Protein AF-A0A521MDT9-F1 (afdb_monomer_lite)

Radius of gyration: 23.96 Å; chains: 1; bounding box: 72×56×62 Å

Structure (mmCIF, N/CA/C/O backbone):
data_AF-A0A521MDT9-F1
#
_entry.id   AF-A0A521MDT9-F1
#
loop_
_atom_site.group_PDB
_atom_site.id
_atom_site.type_symbol
_atom_site.label_atom_id
_atom_site.label_alt_id
_atom_site.label_comp_id
_atom_site.label_asym_id
_atom_site.label_entity_id
_atom_site.label_seq_id
_atom_site.pdbx_PDB_ins_code
_atom_site.Cartn_x
_atom_site.Cartn_y
_atom_site.Cartn_z
_atom_site.occupancy
_atom_site.B_iso_or_equiv
_atom_site.auth_seq_id
_atom_site.auth_comp_id
_atom_site.auth_asym_id
_atom_site.auth_atom_id
_atom_site.pdbx_PDB_model_num
ATOM 1 N N . MET A 1 1 ? -48.738 -4.798 26.055 1.00 51.56 1 MET A N 1
ATOM 2 C CA . MET A 1 1 ? -47.560 -4.194 26.709 1.00 51.56 1 MET A CA 1
ATOM 3 C C . MET A 1 1 ? -46.530 -4.009 25.614 1.00 51.56 1 MET A C 1
ATOM 5 O O . MET A 1 1 ? -46.317 -4.965 24.882 1.00 51.56 1 MET A O 1
ATOM 9 N N . SER A 1 2 ? -46.031 -2.788 25.418 1.00 55.31 2 SER A N 1
ATOM 10 C CA . SER A 1 2 ? -44.928 -2.515 24.487 1.00 55.31 2 SER A CA 1
ATOM 11 C C . SER A 1 2 ? -43.725 -3.346 24.930 1.00 55.31 2 SER A C 1
ATOM 13 O O . SER A 1 2 ? -43.405 -3.355 26.120 1.00 55.31 2 SER A O 1
ATOM 15 N N . ASP A 1 3 ? -43.140 -4.124 24.022 1.00 79.50 3 ASP A N 1
ATOM 16 C CA . ASP A 1 3 ? -41.913 -4.858 24.316 1.00 79.50 3 ASP A CA 1
ATOM 17 C C . ASP A 1 3 ? -40.745 -3.878 24.217 1.00 79.50 3 ASP A C 1
ATOM 19 O O . ASP A 1 3 ? -40.114 -3.729 23.174 1.00 79.50 3 ASP A O 1
ATOM 23 N N . ASP A 1 4 ? -40.499 -3.151 25.306 1.00 81.69 4 ASP A N 1
ATOM 24 C CA . ASP A 1 4 ? -39.478 -2.100 25.367 1.00 81.69 4 ASP A CA 1
ATOM 25 C C . ASP A 1 4 ? -38.042 -2.643 25.178 1.00 81.69 4 ASP A C 1
ATOM 27 O O . ASP A 1 4 ? -37.087 -1.872 25.155 1.00 81.69 4 ASP A O 1
ATOM 31 N N . LEU A 1 5 ? -37.866 -3.968 25.049 1.00 85.50 5 LEU A N 1
ATOM 32 C CA . LEU A 1 5 ? -36.593 -4.616 24.7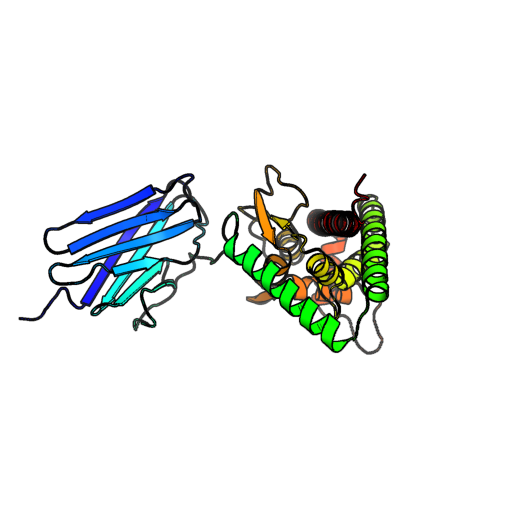19 1.00 85.50 5 LEU A CA 1
ATOM 33 C C . LEU A 1 5 ? -36.455 -4.930 23.218 1.00 85.50 5 LEU A C 1
ATOM 35 O O . LEU A 1 5 ? -35.343 -5.213 22.750 1.00 85.50 5 LEU A O 1
ATOM 39 N N . ALA A 1 6 ? -37.546 -4.851 22.449 1.00 85.81 6 ALA A N 1
ATOM 40 C CA . ALA A 1 6 ? -37.544 -5.090 21.010 1.00 85.81 6 ALA A CA 1
ATOM 41 C C . ALA A 1 6 ? -36.689 -4.063 20.261 1.00 85.81 6 ALA A C 1
ATOM 43 O O . ALA A 1 6 ? -36.010 -4.426 19.305 1.00 85.81 6 ALA A O 1
ATOM 44 N N . GLU A 1 7 ? -36.674 -2.808 20.706 1.00 90.38 7 GLU A N 1
ATOM 45 C CA . GLU A 1 7 ? -35.905 -1.719 20.106 1.00 90.38 7 GLU A CA 1
ATOM 46 C C . GLU A 1 7 ? -35.223 -0.886 21.188 1.00 90.38 7 GLU A C 1
ATOM 48 O O . GLU A 1 7 ? -35.773 -0.672 22.265 1.00 90.38 7 GLU A O 1
ATOM 53 N N . GLY A 1 8 ? -34.013 -0.411 20.906 1.00 89.19 8 GLY A N 1
ATOM 54 C CA . GLY A 1 8 ? -33.311 0.467 21.826 1.00 89.19 8 GLY A CA 1
ATOM 55 C C . GLY A 1 8 ? -31.978 0.967 21.296 1.00 89.19 8 GLY A C 1
ATOM 56 O O . GLY A 1 8 ? -31.499 0.573 20.231 1.00 89.19 8 GLY A O 1
ATOM 57 N N . ASN A 1 9 ? -31.384 1.878 22.059 1.00 91.56 9 ASN A N 1
ATOM 58 C CA . ASN A 1 9 ? -30.079 2.450 21.775 1.00 91.56 9 ASN A CA 1
ATOM 59 C C . ASN A 1 9 ? -29.312 2.666 23.083 1.00 91.56 9 ASN A C 1
ATOM 61 O O . ASN A 1 9 ? -29.870 3.144 24.073 1.00 91.56 9 ASN A O 1
ATOM 65 N N . LEU A 1 10 ? -28.028 2.319 23.088 1.00 90.69 10 LEU A N 1
ATOM 66 C CA . LEU A 1 10 ? -27.142 2.461 24.227 1.00 90.69 10 LEU A CA 1
ATOM 67 C C . LEU A 1 10 ? -25.850 3.173 23.816 1.00 90.69 10 LEU A C 1
ATOM 69 O O . LEU A 1 10 ? -25.091 2.697 22.971 1.00 90.69 10 LEU A O 1
ATOM 73 N N . PHE A 1 11 ? -25.587 4.303 24.469 1.00 88.44 11 PHE A N 1
ATOM 74 C CA . PHE A 1 11 ? -24.342 5.052 24.338 1.00 88.44 11 PHE A CA 1
ATOM 75 C C . PHE A 1 11 ? -23.327 4.605 25.395 1.00 88.44 11 PHE A C 1
ATOM 77 O O . PHE A 1 11 ? -23.645 4.507 26.583 1.00 88.44 11 PHE A O 1
ATOM 84 N N . VAL A 1 12 ? -22.101 4.328 24.959 1.00 90.00 12 VAL A N 1
ATOM 85 C CA . VAL A 1 12 ? -21.002 3.861 25.804 1.00 90.00 12 VAL A CA 1
ATOM 86 C C . VAL A 1 12 ? -19.771 4.716 25.568 1.00 90.00 12 VAL A C 1
ATOM 88 O O . VAL A 1 12 ? -19.334 4.883 24.433 1.00 90.00 12 VAL A O 1
ATOM 91 N N . GLU A 1 13 ? -19.145 5.159 26.650 1.00 87.69 13 GLU A N 1
ATOM 92 C CA . GLU A 1 13 ? -17.799 5.719 26.616 1.00 87.69 13 GLU A CA 1
ATOM 93 C C . GLU A 1 13 ? -16.826 4.729 27.259 1.00 87.69 13 GLU A C 1
ATOM 95 O O . GLU A 1 13 ? -17.009 4.304 28.400 1.00 87.69 13 GLU A O 1
ATOM 100 N N . LEU A 1 14 ? -15.808 4.318 26.505 1.00 88.12 14 LEU A N 1
ATOM 101 C CA . LEU A 1 14 ? -14.787 3.374 26.946 1.00 88.12 14 LEU A CA 1
ATOM 102 C C . LEU A 1 14 ? -13.451 4.098 27.037 1.00 88.12 14 LEU A C 1
ATOM 104 O O . LEU A 1 14 ? -12.943 4.578 26.028 1.00 88.12 14 LEU A O 1
ATOM 108 N N . GLN A 1 15 ? -12.850 4.139 28.222 1.00 85.38 15 GLN A N 1
ATOM 109 C CA . GLN A 1 15 ? -11.471 4.596 28.354 1.00 85.38 15 GLN A CA 1
ATOM 110 C C . GLN A 1 15 ? -10.530 3.478 27.894 1.00 85.38 15 GLN A C 1
ATOM 112 O O . GLN A 1 15 ? -10.481 2.404 28.496 1.00 85.38 15 GLN A O 1
ATOM 117 N N . VAL A 1 16 ? -9.780 3.727 26.826 1.00 80.88 16 VAL A N 1
ATOM 118 C CA . VAL A 1 16 ? -8.880 2.755 26.209 1.00 80.88 16 VAL A CA 1
ATOM 119 C C . VAL A 1 16 ? -7.443 3.247 26.352 1.00 80.88 16 VAL A C 1
ATOM 121 O O . VAL A 1 16 ? -7.047 4.237 25.742 1.00 80.88 16 VAL A O 1
ATOM 124 N N . ALA A 1 17 ? -6.653 2.549 27.171 1.00 72.94 17 ALA A N 1
ATOM 125 C CA . ALA A 1 17 ? -5.256 2.908 27.432 1.00 72.94 17 ALA A CA 1
ATOM 126 C C . ALA A 1 17 ? -4.326 2.629 26.238 1.00 72.94 17 ALA A C 1
ATOM 128 O O . ALA A 1 17 ? -3.318 3.305 26.068 1.00 72.94 17 ALA A O 1
ATOM 129 N N . SER A 1 18 ? -4.654 1.638 25.409 1.00 71.25 18 SER A N 1
ATOM 130 C CA . SER A 1 18 ? -3.918 1.315 24.188 1.00 71.25 18 SER A CA 1
ATOM 131 C C . SER A 1 18 ? -4.824 0.599 23.191 1.00 71.25 18 SER A C 1
ATOM 133 O O . SER A 1 18 ? -5.716 -0.165 23.574 1.00 71.25 18 SER A O 1
ATOM 135 N N . TRP A 1 19 ? -4.619 0.867 21.901 1.00 76.25 19 TRP A N 1
ATOM 136 C CA . TRP A 1 19 ? -5.396 0.250 20.835 1.00 76.25 19 TRP A CA 1
ATOM 137 C C . TRP A 1 19 ? -4.526 -0.090 19.619 1.00 76.25 19 TRP A C 1
ATOM 139 O O . TRP A 1 19 ? -3.771 0.775 19.178 1.00 76.25 19 TRP A O 1
ATOM 149 N N . PRO A 1 20 ? -4.671 -1.292 19.035 1.00 76.25 20 PRO A N 1
ATOM 150 C CA . PRO A 1 20 ? -5.426 -2.423 19.576 1.00 76.25 20 PRO A CA 1
ATOM 151 C C . PRO A 1 20 ? -4.801 -2.953 20.878 1.00 76.25 20 PRO A C 1
ATOM 153 O O . PRO A 1 20 ? -3.618 -2.728 21.129 1.00 76.25 20 PRO A O 1
ATOM 156 N N . PRO A 1 21 ? -5.570 -3.635 21.742 1.00 76.94 21 PRO A N 1
ATOM 157 C CA . PRO A 1 21 ? -5.006 -4.209 22.959 1.00 76.94 21 PRO A CA 1
ATOM 158 C C . PRO A 1 21 ? -4.066 -5.376 22.620 1.00 76.94 21 PRO A C 1
ATOM 160 O O . PRO A 1 21 ? -4.330 -6.138 21.695 1.00 76.94 21 PRO A O 1
ATOM 163 N N . ALA A 1 22 ? -3.002 -5.581 23.403 1.00 67.44 22 ALA A N 1
ATOM 164 C CA . ALA A 1 22 ? -2.045 -6.674 23.168 1.00 67.44 22 ALA A CA 1
ATOM 165 C C . ALA A 1 22 ? -2.688 -8.076 23.245 1.00 67.44 22 ALA A C 1
ATOM 167 O O . ALA A 1 22 ? -2.260 -9.016 22.579 1.00 67.44 22 ALA A O 1
ATOM 168 N N . VAL A 1 23 ? -3.745 -8.216 24.047 1.00 77.75 23 VAL A N 1
ATOM 169 C CA . VAL A 1 23 ? -4.548 -9.434 24.184 1.00 77.75 23 VAL A CA 1
ATOM 170 C C . VAL A 1 23 ? -6.029 -9.084 24.130 1.00 77.75 23 VAL A C 1
ATOM 172 O O . VAL A 1 23 ? -6.422 -7.938 24.334 1.00 77.75 23 VAL A O 1
ATOM 175 N N . SER A 1 24 ? -6.883 -10.074 23.859 1.00 87.38 24 SER A N 1
ATOM 176 C CA . SER A 1 24 ? -8.329 -9.836 23.897 1.00 87.38 24 SER A CA 1
ATOM 177 C C . SER A 1 24 ? -8.757 -9.382 25.296 1.00 87.38 24 SER A C 1
ATOM 179 O O . SER A 1 24 ? -8.576 -10.122 26.260 1.00 87.38 24 SER A O 1
ATOM 181 N N . GLN A 1 25 ? -9.371 -8.205 25.398 1.00 92.00 25 GLN A N 1
ATOM 182 C CA . GLN A 1 25 ? -9.779 -7.596 26.661 1.00 92.00 25 GLN A CA 1
ATOM 183 C C . GLN A 1 25 ? -11.285 -7.330 26.665 1.00 92.00 25 GLN A C 1
ATOM 185 O O . GLN A 1 25 ? -11.866 -6.914 25.664 1.00 92.00 25 GLN A O 1
ATOM 190 N N . THR A 1 26 ? -11.940 -7.554 27.805 1.00 95.62 26 THR A N 1
ATOM 191 C CA . THR A 1 26 ? -13.31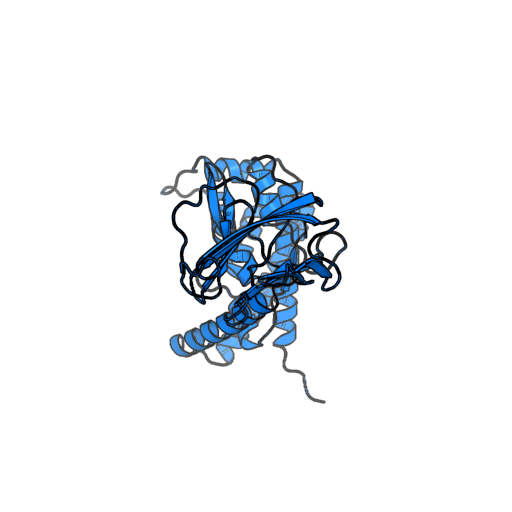6 -7.079 28.008 1.00 95.62 26 THR A CA 1
ATOM 192 C C . THR A 1 26 ? -13.255 -5.618 28.438 1.00 95.62 26 THR A C 1
ATOM 194 O O . THR A 1 26 ? -12.728 -5.330 29.508 1.00 95.62 26 THR A O 1
ATOM 197 N N . LEU A 1 27 ? -13.759 -4.714 27.597 1.00 92.25 27 LEU A N 1
ATOM 198 C CA . LEU A 1 27 ? -13.788 -3.275 27.877 1.00 92.25 27 LEU A CA 1
ATOM 199 C C . LEU A 1 27 ? -15.008 -2.886 28.708 1.00 92.25 27 LEU A C 1
ATOM 201 O O . LEU A 1 27 ? -14.922 -2.034 29.583 1.00 92.25 27 LEU A O 1
ATOM 205 N N . LEU A 1 28 ? -16.143 -3.530 28.438 1.00 95.62 28 LEU A N 1
ATOM 206 C CA . LEU A 1 28 ? -17.378 -3.323 29.179 1.00 95.62 28 LEU A CA 1
ATOM 207 C C . LEU A 1 28 ? -18.091 -4.649 29.382 1.00 95.62 28 LEU A C 1
ATOM 209 O O . LEU A 1 28 ? -18.201 -5.462 28.461 1.00 95.62 28 LEU A O 1
ATOM 213 N N . ARG A 1 29 ? -18.631 -4.827 30.584 1.00 96.00 29 ARG A N 1
ATOM 214 C CA . ARG A 1 29 ? -19.622 -5.852 30.888 1.00 96.00 29 ARG A CA 1
ATOM 215 C C . ARG A 1 29 ? -20.660 -5.256 31.831 1.00 96.00 29 ARG A C 1
ATOM 217 O O . ARG A 1 29 ? -20.385 -5.083 33.012 1.00 96.00 29 ARG A O 1
ATOM 224 N N . LYS A 1 30 ? -21.843 -4.951 31.305 1.00 94.38 30 LYS A N 1
ATOM 225 C CA . LYS A 1 30 ? -22.987 -4.433 32.067 1.00 94.38 30 LYS A CA 1
ATOM 226 C C . LYS A 1 30 ? -24.143 -5.422 31.960 1.00 94.38 30 LYS A C 1
ATOM 228 O O . LYS A 1 30 ? -24.371 -5.959 30.881 1.00 94.38 30 LYS A O 1
ATOM 233 N N . ARG A 1 31 ? -24.843 -5.691 33.062 1.00 92.81 31 ARG A N 1
ATOM 234 C CA . ARG A 1 31 ? -26.051 -6.531 33.110 1.00 92.81 31 ARG A CA 1
ATOM 235 C C . ARG A 1 31 ? -27.032 -5.945 34.117 1.00 92.81 31 ARG A C 1
ATOM 237 O O . ARG A 1 31 ? -26.600 -5.580 35.205 1.00 92.81 31 ARG A O 1
ATOM 244 N N . ASP A 1 32 ? -28.311 -5.893 33.774 1.00 86.94 32 ASP A N 1
ATOM 245 C CA . ASP A 1 32 ? -29.376 -5.363 34.633 1.00 86.94 32 ASP A CA 1
ATOM 246 C C . ASP A 1 32 ? -30.595 -6.298 34.702 1.00 86.94 32 ASP A C 1
ATOM 248 O O . ASP A 1 32 ? -31.739 -5.870 34.640 1.00 86.94 32 ASP A O 1
ATOM 252 N N . GLY A 1 33 ? -30.361 -7.606 34.839 1.00 86.94 33 GLY A N 1
ATOM 253 C CA . GLY A 1 33 ? -31.413 -8.621 34.996 1.00 86.94 33 GLY A CA 1
ATOM 254 C C . GLY A 1 33 ? -32.222 -8.896 33.723 1.00 86.94 33 GLY A C 1
ATOM 255 O O . GLY A 1 33 ? -32.441 -10.059 33.406 1.00 86.94 33 GLY A O 1
ATOM 256 N N . ARG A 1 34 ? -32.585 -7.853 32.970 1.00 91.25 34 ARG A N 1
ATOM 257 C CA . ARG A 1 34 ? -33.387 -7.910 31.742 1.00 91.25 34 ARG A CA 1
ATOM 258 C C . ARG A 1 34 ? -32.556 -7.682 30.484 1.00 91.25 34 ARG A C 1
ATOM 260 O O . ARG A 1 34 ? -32.891 -8.219 29.434 1.00 91.25 34 ARG A O 1
ATOM 267 N N . GLN A 1 35 ? -31.449 -6.943 30.572 1.00 92.06 35 GLN A N 1
ATOM 268 C CA . GLN A 1 35 ? -30.523 -6.754 29.460 1.00 92.06 35 GLN A CA 1
ATOM 269 C C . GLN A 1 35 ? -29.056 -6.882 29.893 1.00 92.06 35 GLN A C 1
ATOM 271 O O . GLN A 1 35 ? -28.686 -6.792 31.068 1.00 92.06 35 GLN A O 1
ATOM 276 N N . GLY A 1 36 ? -28.180 -7.134 28.927 1.00 94.25 36 GLY A N 1
ATOM 277 C CA . GLY A 1 36 ? -26.752 -7.274 29.149 1.00 94.25 36 GLY A CA 1
ATOM 278 C C . GLY A 1 36 ? -25.950 -6.861 27.930 1.00 94.25 36 GLY A C 1
ATOM 279 O O . GLY A 1 36 ? -26.213 -7.326 26.832 1.00 94.25 36 GLY A O 1
ATOM 280 N N . LEU A 1 37 ? -24.929 -6.036 28.133 1.00 96.06 37 LEU A N 1
ATOM 281 C CA . LEU A 1 37 ? -24.008 -5.606 27.092 1.00 96.06 37 LEU A CA 1
ATOM 282 C C . LEU A 1 37 ? -22.590 -6.026 27.461 1.00 96.06 37 LEU A C 1
ATOM 284 O O . LEU A 1 37 ? -22.077 -5.683 28.530 1.00 96.06 37 LEU A O 1
ATOM 288 N N . THR A 1 38 ? -21.947 -6.763 26.563 1.00 97.31 38 THR A N 1
ATOM 289 C CA . THR A 1 38 ? -20.533 -7.118 26.674 1.00 97.31 38 THR A CA 1
ATOM 290 C C . THR A 1 38 ? -19.785 -6.602 25.457 1.00 97.31 38 THR A C 1
ATOM 292 O O . THR A 1 38 ? -20.084 -6.987 24.332 1.00 97.31 38 THR A O 1
ATOM 295 N N . ILE A 1 39 ? -18.775 -5.766 25.680 1.00 96.12 39 ILE A N 1
ATOM 296 C CA . ILE A 1 39 ? -17.897 -5.253 24.629 1.00 96.12 39 ILE A CA 1
ATOM 297 C C . ILE A 1 39 ? -16.502 -5.810 24.866 1.00 96.12 39 ILE A C 1
ATOM 299 O O . ILE A 1 39 ? -15.875 -5.548 25.896 1.00 96.12 39 ILE A O 1
ATOM 303 N N . ARG A 1 40 ? -16.012 -6.598 23.908 1.00 94.94 40 ARG A N 1
ATOM 304 C CA . ARG A 1 40 ? -14.662 -7.164 23.926 1.00 94.94 40 ARG A CA 1
ATOM 305 C C . ARG A 1 40 ? -13.834 -6.582 22.800 1.00 94.94 40 ARG A C 1
ATOM 307 O O . ARG A 1 40 ? -14.191 -6.731 21.636 1.00 94.94 40 ARG A O 1
ATOM 314 N N . ALA A 1 41 ? -12.701 -6.001 23.149 1.00 88.56 41 ALA A N 1
ATOM 315 C CA . ALA A 1 41 ? -11.667 -5.636 22.205 1.00 88.56 41 ALA A CA 1
ATOM 316 C C . ALA A 1 41 ? -10.802 -6.852 21.883 1.00 88.56 41 ALA A C 1
ATOM 318 O O . ALA A 1 41 ? -10.400 -7.606 22.771 1.00 88.56 41 ALA A O 1
ATOM 319 N N . LYS A 1 42 ? -10.543 -7.072 20.599 1.00 85.00 42 LYS A N 1
ATOM 320 C CA . LYS A 1 42 ? -9.651 -8.116 20.099 1.00 85.00 42 LYS A CA 1
ATOM 321 C C . LYS A 1 42 ? -8.286 -7.514 19.796 1.00 85.00 42 LYS A C 1
ATOM 323 O O . LYS A 1 42 ? -8.208 -6.367 19.371 1.00 85.00 42 LYS A O 1
ATOM 328 N N . ALA A 1 43 ? -7.239 -8.330 19.903 1.00 75.88 43 ALA A N 1
ATOM 329 C CA . ALA A 1 43 ? -5.886 -7.921 19.521 1.00 75.88 43 ALA A CA 1
ATOM 330 C C . ALA A 1 43 ? -5.757 -7.534 18.038 1.00 75.88 43 ALA A C 1
ATOM 332 O O . ALA A 1 43 ? -4.851 -6.805 17.659 1.00 75.88 43 ALA A O 1
ATOM 333 N N . SER A 1 44 ? -6.711 -7.950 17.200 1.00 65.69 44 SER A N 1
ATOM 334 C CA . SER A 1 44 ? -6.798 -7.503 15.810 1.00 65.69 44 SER A CA 1
ATOM 335 C C . SER A 1 44 ? -7.230 -6.039 15.652 1.00 65.69 44 SER A C 1
ATOM 337 O O . SER A 1 44 ? -7.141 -5.514 14.553 1.00 65.69 44 SER A O 1
ATOM 339 N N . GLY A 1 45 ? -7.753 -5.386 16.697 1.00 73.19 45 GLY A N 1
ATOM 340 C CA . GLY A 1 45 ? -8.373 -4.056 16.608 1.00 73.19 45 GLY A CA 1
ATOM 341 C C . GLY A 1 45 ? -9.853 -4.072 16.241 1.00 73.19 45 GLY A C 1
ATOM 342 O O . GLY A 1 45 ? -10.412 -3.033 15.912 1.00 73.19 45 GLY A O 1
ATOM 343 N N . ARG A 1 46 ? -10.511 -5.236 16.309 1.00 82.00 46 ARG A N 1
ATOM 344 C CA . ARG A 1 46 ? -11.978 -5.339 16.212 1.00 82.00 46 ARG A CA 1
ATOM 345 C C . ARG A 1 46 ? -12.623 -5.302 17.587 1.00 82.00 46 ARG A C 1
ATOM 347 O O . ARG A 1 46 ? -12.044 -5.762 18.574 1.00 82.00 46 ARG A O 1
ATOM 354 N N . LEU A 1 47 ? -13.877 -4.879 17.620 1.00 90.00 47 LEU A N 1
ATOM 355 C CA . LEU A 1 47 ? -14.780 -5.108 18.732 1.00 90.00 47 LEU A CA 1
ATOM 356 C C . LEU A 1 47 ? -15.681 -6.310 18.434 1.00 90.00 47 LEU A C 1
ATOM 358 O O . LEU A 1 47 ? -16.149 -6.529 17.315 1.00 90.00 47 LEU A O 1
ATOM 362 N N . ARG A 1 48 ? -15.945 -7.090 19.477 1.00 93.44 48 ARG A N 1
ATOM 363 C CA . ARG A 1 48 ? -17.084 -7.998 19.550 1.00 93.44 48 ARG A CA 1
ATOM 364 C C . ARG A 1 48 ? -18.056 -7.410 20.556 1.00 93.44 48 ARG A C 1
ATOM 366 O O . ARG A 1 48 ? -17.743 -7.372 21.748 1.00 93.44 48 ARG A O 1
ATOM 373 N N . VAL A 1 49 ? -19.201 -6.966 20.062 1.00 95.31 49 VAL A N 1
ATOM 374 C CA . VAL A 1 49 ? -20.291 -6.438 20.877 1.00 95.31 49 VAL A CA 1
ATOM 375 C C . VAL A 1 49 ? -21.353 -7.520 20.976 1.00 95.31 49 VAL A C 1
ATOM 377 O O . VAL A 1 49 ? -21.814 -8.032 19.962 1.00 95.31 49 VAL A O 1
ATOM 380 N N . GLU A 1 50 ? -21.682 -7.917 22.197 1.00 96.62 50 GLU A N 1
ATOM 381 C CA . GLU A 1 50 ? -22.706 -8.913 22.486 1.00 96.62 50 GLU A CA 1
ATOM 382 C C . GLU A 1 50 ? -23.806 -8.277 23.334 1.00 96.62 50 GLU A C 1
ATOM 384 O O . GLU A 1 50 ? -23.530 -7.795 24.437 1.00 96.62 50 GLU A O 1
ATOM 389 N N . LEU A 1 51 ? -25.032 -8.290 22.812 1.00 95.56 51 LEU A N 1
ATOM 390 C CA . LEU A 1 51 ? -26.234 -7.789 23.463 1.00 95.56 51 LEU A CA 1
ATOM 391 C C . LEU A 1 51 ? -27.152 -8.967 23.813 1.00 95.56 51 LEU A C 1
ATOM 393 O O . LEU A 1 51 ? -27.617 -9.700 22.944 1.00 95.56 51 LEU A O 1
ATOM 397 N N . GLN A 1 52 ? -27.416 -9.131 25.103 1.00 95.94 52 GLN A N 1
ATOM 398 C CA . GLN A 1 52 ? -28.335 -10.112 25.671 1.00 95.94 52 GLN A CA 1
ATOM 399 C C . GLN A 1 52 ? -29.586 -9.372 26.140 1.00 95.94 52 GLN A C 1
ATOM 401 O O . GLN A 1 52 ? -29.470 -8.363 26.831 1.00 95.94 52 GLN A O 1
ATOM 406 N N . ARG A 1 53 ? -30.770 -9.860 25.777 1.00 94.56 53 ARG A N 1
ATOM 407 C CA . ARG A 1 53 ? -32.060 -9.297 26.196 1.00 94.56 53 ARG A CA 1
ATOM 408 C C . ARG A 1 53 ? -32.968 -10.443 26.622 1.00 94.56 53 ARG A C 1
ATOM 410 O O . ARG A 1 53 ? -32.957 -11.502 25.999 1.00 94.56 53 ARG A O 1
ATOM 417 N N . GLU A 1 54 ? -33.706 -10.252 27.702 1.00 93.81 54 GLU A N 1
ATOM 418 C CA . GLU A 1 54 ? -34.663 -11.226 28.216 1.00 93.81 54 GLU A CA 1
ATOM 419 C C . GLU A 1 54 ? -35.717 -11.544 27.149 1.00 93.81 54 GLU A C 1
ATOM 421 O O . GLU A 1 54 ? -36.310 -10.639 26.577 1.00 93.81 54 GLU A O 1
ATOM 426 N N . GLY A 1 55 ? -35.919 -12.831 26.859 1.00 90.81 55 GLY A N 1
ATOM 427 C CA . GLY A 1 55 ? -36.874 -13.281 25.840 1.00 90.81 55 GLY A CA 1
ATOM 428 C C . GLY A 1 55 ? -36.364 -13.263 24.392 1.00 90.81 55 GLY A C 1
ATOM 429 O O . GLY A 1 55 ? -37.073 -13.757 23.521 1.00 90.81 55 GLY A O 1
ATOM 430 N N . TYR A 1 56 ? -35.140 -12.789 24.129 1.00 91.62 56 TYR A N 1
ATOM 431 C CA . TYR A 1 56 ? -34.563 -12.699 22.779 1.00 91.62 56 TYR A CA 1
ATOM 432 C C . TYR A 1 56 ? -33.266 -13.500 22.623 1.00 91.62 56 TYR A C 1
ATOM 434 O O . TYR A 1 56 ? -32.542 -13.767 23.587 1.00 91.62 56 TYR A O 1
ATOM 442 N N . ALA A 1 57 ? -32.927 -13.837 21.375 1.00 90.12 57 ALA A N 1
ATOM 443 C CA . ALA A 1 57 ? -31.619 -14.388 21.045 1.00 90.12 57 ALA A CA 1
ATOM 444 C C . ALA A 1 57 ? -30.501 -13.357 21.295 1.00 90.12 57 ALA A C 1
ATOM 446 O O . ALA A 1 57 ? -30.689 -12.144 21.159 1.00 90.12 57 ALA A O 1
ATOM 447 N N . SER A 1 58 ? -29.313 -13.849 21.661 1.00 92.12 58 SER A N 1
ATOM 448 C CA . SER A 1 58 ? -28.133 -12.996 21.841 1.00 92.12 58 SER A CA 1
ATOM 449 C C . SER A 1 58 ? -27.689 -12.428 20.495 1.00 92.12 58 SER A C 1
ATOM 451 O O . SER A 1 58 ? -27.415 -13.187 19.562 1.00 92.12 58 SER A O 1
ATOM 453 N N . LEU A 1 59 ? -27.573 -11.104 20.407 1.00 93.50 59 LEU A N 1
ATOM 454 C CA . LEU A 1 59 ? -27.066 -10.426 19.220 1.00 93.50 59 LEU A CA 1
ATOM 455 C C . LEU A 1 59 ? -25.564 -10.237 19.344 1.00 93.50 59 LEU A C 1
ATOM 457 O O . LEU A 1 59 ? -25.074 -9.667 20.319 1.00 93.50 59 LEU A O 1
ATOM 461 N N . VAL A 1 60 ? -24.821 -10.708 18.344 1.00 92.94 60 VAL A N 1
ATOM 462 C CA . VAL A 1 60 ? -23.363 -10.584 18.304 1.00 92.94 60 VAL A CA 1
ATOM 463 C C . VAL A 1 60 ? -22.963 -9.804 17.065 1.00 92.94 60 VAL A C 1
ATOM 465 O O . VAL A 1 60 ? -22.988 -10.332 15.957 1.00 92.94 60 VAL A O 1
ATOM 468 N N . VAL A 1 61 ? -22.507 -8.574 17.269 1.00 90.19 61 VAL A N 1
ATOM 469 C CA . VAL A 1 61 ? -21.962 -7.727 16.209 1.00 90.19 61 VAL A CA 1
ATOM 470 C C . VAL A 1 61 ? -20.441 -7.827 16.218 1.00 90.19 61 VAL A C 1
ATOM 472 O O . VAL A 1 61 ? -19.778 -7.651 17.250 1.00 90.19 61 VAL A O 1
ATOM 475 N N . ARG A 1 62 ? -19.870 -8.127 15.051 1.00 82.50 62 ARG A N 1
ATOM 476 C CA . ARG A 1 62 ? -18.426 -8.062 14.805 1.00 82.50 62 ARG A CA 1
ATOM 477 C C . ARG A 1 62 ? -18.146 -6.782 14.041 1.00 82.50 62 ARG A C 1
ATOM 479 O O . ARG A 1 62 ? -18.715 -6.585 12.975 1.00 82.50 62 ARG A O 1
ATOM 486 N N . THR A 1 63 ? -17.278 -5.936 14.575 1.00 82.44 63 THR A N 1
ATOM 487 C CA . THR A 1 63 ? -16.965 -4.669 13.915 1.00 82.44 63 THR A CA 1
ATOM 488 C C . THR A 1 63 ? -15.827 -4.815 12.908 1.00 82.44 63 THR A C 1
ATOM 490 O O . THR A 1 63 ? -15.055 -5.782 12.942 1.00 82.44 63 THR A O 1
ATOM 493 N N . LEU A 1 64 ? -15.688 -3.803 12.059 1.00 66.25 64 LEU A N 1
ATOM 494 C CA . LEU A 1 64 ? -14.489 -3.466 11.311 1.00 66.25 64 LEU A CA 1
ATOM 495 C C . LEU A 1 64 ? -13.304 -3.237 12.263 1.00 66.25 64 LEU A C 1
ATOM 497 O O . LEU A 1 64 ? -13.450 -3.154 13.492 1.00 66.25 64 LEU A O 1
ATOM 501 N N . HIS A 1 65 ? -12.112 -3.174 11.678 1.00 62.38 65 HIS A N 1
ATOM 502 C CA . HIS A 1 65 ? -10.905 -2.802 12.399 1.00 62.38 65 HIS A CA 1
ATOM 503 C C . HIS A 1 65 ? -10.939 -1.310 12.706 1.00 62.38 65 HIS A C 1
ATOM 505 O O . HIS A 1 65 ? -11.139 -0.486 11.821 1.00 62.38 65 HIS A O 1
ATOM 511 N N . LEU A 1 66 ? -10.758 -0.978 13.975 1.00 69.81 66 LEU A N 1
ATOM 512 C CA . LEU A 1 66 ? -10.705 0.398 14.430 1.00 69.81 66 LEU A CA 1
ATOM 513 C C . LEU A 1 66 ? -9.254 0.805 14.618 1.00 69.81 66 LEU A C 1
ATOM 515 O O . LEU A 1 66 ? -8.427 -0.005 15.045 1.00 69.81 66 LEU A O 1
ATOM 519 N N . ARG A 1 67 ? -8.980 2.088 14.414 1.00 64.56 67 ARG A N 1
ATOM 520 C CA . ARG A 1 67 ? -7.764 2.733 14.890 1.00 64.56 67 ARG A CA 1
ATOM 521 C C . ARG A 1 67 ? -8.134 3.967 15.680 1.00 64.56 67 ARG A C 1
ATOM 523 O O . ARG A 1 67 ? -8.934 4.790 15.246 1.00 64.56 67 ARG A O 1
ATOM 530 N N . LEU A 1 68 ? -7.547 4.073 16.864 1.00 64.38 68 LEU A N 1
ATOM 531 C CA . LEU A 1 68 ? -7.661 5.265 17.689 1.00 64.38 68 LEU A CA 1
ATOM 532 C C . LEU A 1 68 ? -6.442 6.137 17.405 1.00 64.38 68 LEU A C 1
ATOM 534 O O . LEU A 1 68 ? -5.317 5.642 17.386 1.00 64.38 68 LEU A O 1
ATOM 538 N N . ARG A 1 69 ? -6.663 7.434 17.170 1.00 53.94 69 ARG A N 1
ATOM 539 C CA . ARG A 1 69 ? -5.577 8.399 16.923 1.00 53.94 69 ARG A CA 1
ATOM 540 C C . ARG A 1 69 ? -4.669 8.595 18.141 1.00 53.94 69 ARG A C 1
ATOM 542 O O . ARG A 1 69 ? -3.511 8.953 17.982 1.00 53.94 69 ARG A O 1
ATOM 549 N N . ALA A 1 70 ? -5.188 8.338 19.338 1.00 54.06 70 ALA A N 1
ATOM 550 C CA . ALA A 1 70 ? -4.447 8.342 20.590 1.00 54.06 70 ALA A CA 1
ATOM 551 C C . ALA A 1 70 ? -5.132 7.408 21.605 1.00 54.06 70 ALA A C 1
ATOM 553 O O . ALA A 1 70 ? -6.340 7.165 21.481 1.00 54.06 70 ALA A O 1
ATOM 554 N N . PRO A 1 71 ? -4.402 6.915 22.625 1.00 66.06 71 PRO A N 1
ATOM 555 C CA . PRO A 1 71 ? -5.010 6.441 23.864 1.00 66.06 71 PRO A CA 1
ATOM 556 C C . PRO A 1 71 ? -6.048 7.443 24.356 1.00 66.06 71 PRO A C 1
ATOM 558 O O . PRO A 1 71 ? -5.776 8.642 24.427 1.00 66.06 71 PRO A O 1
ATOM 561 N N . GLY A 1 72 ? -7.249 6.977 24.670 1.00 76.06 72 GLY A N 1
ATOM 562 C CA . GLY A 1 72 ? -8.326 7.901 24.972 1.00 76.06 72 GLY A CA 1
ATOM 563 C C . GLY A 1 72 ? -9.695 7.262 25.018 1.00 76.06 72 GLY A C 1
ATOM 564 O O . GLY A 1 72 ? -9.855 6.063 25.243 1.00 76.06 72 GLY A O 1
ATOM 565 N N . LEU A 1 73 ? -10.691 8.117 24.842 1.00 77.94 73 LEU A N 1
ATOM 566 C CA . LEU A 1 73 ? -12.087 7.782 25.024 1.00 77.94 73 LEU A CA 1
ATOM 567 C C . LEU A 1 73 ? -12.692 7.297 23.699 1.00 77.94 73 LEU A C 1
ATOM 569 O O . LEU A 1 73 ? -12.846 8.064 22.750 1.00 77.94 73 LEU A O 1
ATOM 573 N N . LEU A 1 74 ? -13.047 6.017 23.636 1.00 82.94 74 LEU A N 1
ATOM 574 C CA . LEU A 1 74 ? -13.780 5.420 22.527 1.00 82.94 74 LEU A CA 1
ATOM 575 C C . LEU A 1 74 ? -15.282 5.519 22.803 1.00 82.94 74 LEU A C 1
ATOM 577 O O . LEU A 1 74 ? -15.804 4.867 23.707 1.00 82.94 74 LEU A O 1
ATOM 581 N N . ARG A 1 75 ? -15.974 6.332 22.004 1.00 84.44 75 ARG A N 1
ATOM 582 C CA . ARG A 1 75 ? -17.430 6.504 22.065 1.00 84.44 75 ARG A CA 1
ATOM 583 C C . ARG A 1 75 ? -18.113 5.536 21.118 1.00 84.44 75 ARG A C 1
ATOM 585 O O . ARG A 1 75 ? -17.876 5.600 19.912 1.00 84.44 75 ARG A O 1
ATOM 592 N N . LEU A 1 76 ? -18.965 4.678 21.662 1.00 89.31 76 LEU A N 1
ATOM 593 C CA . LEU A 1 76 ? -19.736 3.692 20.920 1.00 89.31 76 LEU A CA 1
ATOM 594 C C . LEU A 1 76 ? -21.229 3.935 21.098 1.00 89.31 76 LEU A C 1
ATOM 596 O O . LEU A 1 76 ? -21.693 4.302 22.173 1.00 89.31 76 LEU A O 1
ATOM 600 N N . THR A 1 77 ? -21.979 3.683 20.039 1.00 89.75 77 THR A N 1
ATOM 601 C CA . THR A 1 77 ? -23.439 3.641 20.043 1.00 89.75 77 THR A CA 1
ATOM 602 C C . THR A 1 77 ? -23.851 2.250 19.588 1.00 89.75 77 THR A C 1
ATOM 604 O O . THR A 1 77 ? -23.398 1.792 18.542 1.00 89.75 77 THR A O 1
ATOM 607 N N . VAL A 1 78 ? -24.656 1.556 20.386 1.00 92.12 78 VAL A N 1
ATOM 608 C CA . VAL A 1 78 ? -25.202 0.238 20.051 1.00 92.12 78 VAL A CA 1
ATOM 609 C C . VAL A 1 78 ? -26.707 0.392 19.929 1.00 92.12 78 VAL A C 1
ATOM 611 O O . VAL A 1 78 ? -27.379 0.592 20.937 1.00 92.12 78 VAL A O 1
ATOM 614 N N . ALA A 1 79 ? -27.221 0.308 18.708 1.00 90.50 79 ALA A N 1
ATOM 615 C CA . ALA A 1 79 ? -28.648 0.373 18.420 1.00 90.50 79 ALA A CA 1
ATOM 616 C C . ALA A 1 79 ? -29.152 -1.002 17.979 1.00 90.50 79 ALA A C 1
ATOM 618 O O . ALA A 1 79 ? -28.410 -1.753 17.343 1.00 90.50 79 ALA A O 1
ATOM 619 N N . TRP A 1 80 ? -30.393 -1.343 18.315 1.00 93.31 80 TRP A N 1
ATOM 620 C CA . TRP A 1 80 ? -31.002 -2.611 17.920 1.00 93.31 80 TRP A CA 1
ATOM 621 C C . TRP A 1 80 ? -32.496 -2.472 17.657 1.00 93.31 80 TRP A C 1
ATOM 623 O O . TRP A 1 80 ? -33.158 -1.612 18.238 1.00 93.31 80 TRP A O 1
ATOM 633 N N . ARG A 1 81 ? -33.017 -3.361 16.810 1.00 90.38 81 ARG A N 1
ATOM 634 C CA . ARG A 1 81 ? -34.445 -3.548 16.539 1.00 90.38 81 ARG A CA 1
ATOM 635 C C . ARG A 1 81 ? -34.696 -5.015 16.190 1.00 90.38 81 ARG A C 1
ATOM 637 O O . ARG A 1 81 ? -34.058 -5.555 15.295 1.00 90.38 81 ARG A O 1
ATOM 644 N N . GLY A 1 82 ? -35.616 -5.674 16.891 1.00 90.38 82 GLY A N 1
ATOM 645 C CA . GLY A 1 82 ? -35.884 -7.102 16.710 1.00 90.38 82 GLY A CA 1
ATOM 646 C C . GLY A 1 82 ? -34.620 -7.929 16.940 1.00 90.38 82 GLY A C 1
ATOM 647 O O . GLY A 1 82 ? -34.005 -7.806 17.996 1.00 90.38 82 GLY A O 1
ATOM 648 N N . ASP A 1 83 ? -34.217 -8.724 15.951 1.00 90.31 83 ASP A N 1
ATOM 649 C CA . ASP A 1 83 ? -33.009 -9.564 15.982 1.00 90.31 83 ASP A CA 1
ATOM 650 C C . ASP A 1 83 ? -31.803 -8.925 15.270 1.00 90.31 83 ASP A C 1
ATOM 652 O O . ASP A 1 83 ? -30.842 -9.597 14.892 1.00 90.31 83 ASP A O 1
ATOM 656 N N . GLU A 1 84 ? -31.841 -7.608 15.089 1.00 90.00 84 GLU A N 1
ATOM 657 C CA . GLU A 1 84 ? -30.828 -6.855 14.362 1.00 90.00 84 GLU A CA 1
ATOM 658 C C . GLU A 1 84 ? -30.172 -5.816 15.270 1.00 90.00 84 GLU A C 1
ATOM 660 O O . GLU A 1 84 ? -30.830 -5.172 16.088 1.00 90.00 84 GLU A O 1
ATOM 665 N N . ALA A 1 85 ? -28.858 -5.650 15.136 1.00 90.62 85 ALA A N 1
ATOM 666 C CA . ALA A 1 85 ? -28.072 -4.685 15.883 1.00 90.62 85 ALA A CA 1
ATOM 667 C C . ALA A 1 85 ? -26.998 -4.038 15.011 1.00 90.62 85 ALA A C 1
ATOM 669 O O . ALA A 1 85 ? -26.382 -4.671 14.151 1.00 90.62 85 ALA A O 1
ATOM 670 N N . VAL A 1 86 ? -26.730 -2.771 15.302 1.00 89.69 86 VAL A N 1
ATOM 671 C CA . VAL A 1 86 ? -25.697 -1.955 14.674 1.00 89.69 86 VAL A CA 1
ATOM 672 C C . VAL A 1 86 ? -24.829 -1.342 15.760 1.00 89.69 86 VAL A C 1
ATOM 674 O O . VAL A 1 86 ? -25.308 -0.887 16.799 1.00 89.69 86 VAL A O 1
ATOM 677 N N . VAL A 1 87 ? -23.525 -1.340 15.512 1.00 89.38 87 VAL A N 1
ATOM 678 C CA . VAL A 1 87 ? -22.525 -0.691 16.351 1.00 89.38 87 VAL A CA 1
ATOM 679 C C . VAL A 1 87 ? -21.927 0.449 15.552 1.00 89.38 87 VAL A C 1
ATOM 681 O O . VAL A 1 87 ? -21.391 0.237 14.464 1.00 89.38 87 VAL A O 1
ATOM 684 N N . ALA A 1 88 ? -21.976 1.645 16.119 1.00 84.50 88 ALA A N 1
ATOM 685 C CA . ALA A 1 88 ? -21.343 2.828 15.573 1.00 84.50 88 ALA A CA 1
ATOM 686 C C . ALA A 1 88 ? -20.268 3.368 16.521 1.00 84.50 88 ALA A C 1
ATOM 688 O O . ALA A 1 88 ? -20.400 3.270 17.741 1.00 84.50 88 ALA A O 1
ATOM 689 N N . ALA A 1 89 ? -19.212 3.954 15.964 1.00 81.69 89 ALA A N 1
ATOM 690 C CA . ALA A 1 89 ? -18.175 4.669 16.698 1.00 81.69 89 ALA A CA 1
ATOM 691 C C . ALA A 1 89 ? -17.933 6.020 16.033 1.00 81.69 89 ALA A C 1
ATOM 693 O O . ALA A 1 89 ? -17.810 6.086 14.814 1.00 81.69 89 ALA A O 1
ATOM 694 N N . GLY A 1 90 ? -17.899 7.101 16.818 1.00 69.31 90 GLY A N 1
ATOM 695 C CA . GLY A 1 90 ? -17.731 8.452 16.261 1.00 69.31 90 GLY A CA 1
ATOM 696 C C . GLY A 1 90 ? -18.742 8.786 15.154 1.00 69.31 90 GLY A C 1
ATOM 697 O O . GLY A 1 90 ? -18.376 9.389 14.156 1.00 69.31 90 GLY A O 1
ATOM 698 N N . GLY A 1 91 ? -19.991 8.324 15.286 1.00 65.88 91 GLY A N 1
ATOM 699 C CA . GLY A 1 91 ? -21.053 8.556 14.299 1.00 65.88 91 GLY A CA 1
ATOM 700 C C . GLY A 1 91 ? -21.018 7.667 13.046 1.00 65.88 91 GLY A C 1
ATOM 701 O O . GLY A 1 91 ? -21.964 7.722 12.269 1.00 65.88 91 GLY A O 1
ATOM 702 N N . GLN A 1 92 ? -19.996 6.824 12.852 1.00 71.69 92 GLN A N 1
ATOM 703 C CA . GLN A 1 92 ? -19.910 5.886 11.724 1.00 71.69 92 GLN A CA 1
ATOM 704 C C . GLN A 1 92 ? -20.332 4.477 12.130 1.00 71.69 92 GLN A C 1
ATOM 706 O O . GLN A 1 92 ? -19.927 3.999 13.189 1.00 71.69 92 GLN A O 1
ATOM 711 N N . ILE A 1 93 ? -21.092 3.788 11.275 1.00 79.44 93 ILE A N 1
ATOM 712 C CA . ILE A 1 93 ? -21.414 2.370 11.458 1.00 79.44 93 ILE A CA 1
ATOM 713 C C . ILE A 1 93 ? -20.143 1.552 11.243 1.00 79.44 93 ILE A C 1
ATOM 715 O O . ILE A 1 93 ? -19.587 1.516 10.151 1.00 79.44 93 ILE A O 1
ATOM 719 N N . ILE A 1 94 ? -19.699 0.878 12.298 1.00 80.19 94 ILE A N 1
ATOM 720 C CA . ILE A 1 94 ? -18.496 0.045 12.286 1.00 80.19 94 ILE A CA 1
ATOM 721 C C . ILE A 1 94 ? -18.824 -1.442 12.346 1.00 80.19 94 ILE A C 1
ATOM 723 O O . ILE A 1 94 ? -17.913 -2.257 12.319 1.00 80.19 94 ILE A O 1
ATOM 727 N N . GLY A 1 95 ? -20.086 -1.837 12.466 1.00 84.75 95 GLY A N 1
ATOM 728 C CA . GLY A 1 95 ? -20.483 -3.237 12.404 1.00 84.75 95 GLY A CA 1
ATOM 729 C C . GLY A 1 95 ? -21.987 -3.404 12.496 1.00 84.75 95 GLY A C 1
ATOM 730 O O . GLY A 1 95 ? -22.662 -2.626 13.166 1.00 84.75 95 GLY A O 1
ATOM 731 N N . THR A 1 96 ? -22.493 -4.448 11.858 1.00 87.50 96 THR A N 1
ATOM 732 C CA . THR A 1 96 ? -23.911 -4.806 11.858 1.00 87.50 96 THR A CA 1
ATOM 733 C C . THR A 1 96 ? -24.055 -6.310 12.116 1.00 87.50 96 THR A C 1
ATOM 735 O O . THR A 1 96 ? -23.102 -7.075 11.922 1.00 87.50 96 THR A O 1
ATOM 738 N N . SER A 1 97 ? -25.209 -6.758 12.614 1.00 85.19 97 SER A N 1
ATOM 739 C CA . SER A 1 97 ? -25.564 -8.186 12.640 1.00 85.19 97 SER A CA 1
ATOM 740 C C . SER A 1 97 ? -26.348 -8.629 11.396 1.00 85.19 97 SER A C 1
ATOM 742 O O . SER A 1 97 ? -26.535 -9.830 11.217 1.00 85.19 97 SER A O 1
ATOM 744 N N . SER A 1 98 ? -26.792 -7.678 10.565 1.00 79.25 98 SER A N 1
ATOM 745 C CA . SER A 1 98 ? -27.580 -7.850 9.331 1.00 79.25 98 SER A CA 1
ATOM 746 C C . SER A 1 98 ? -27.499 -6.589 8.435 1.00 79.25 98 SER A C 1
ATOM 748 O O . SER A 1 98 ? -26.739 -5.672 8.747 1.00 79.25 98 SER A O 1
ATOM 750 N N . ASP A 1 99 ? -28.286 -6.499 7.355 1.00 58.47 99 ASP A N 1
ATOM 751 C CA . ASP A 1 99 ? -28.340 -5.351 6.419 1.00 58.47 99 ASP A CA 1
ATOM 752 C C . ASP A 1 99 ? -29.132 -4.125 6.948 1.00 58.47 99 ASP A C 1
ATOM 754 O O . ASP A 1 99 ? -29.571 -3.263 6.186 1.00 58.47 99 ASP A O 1
ATOM 758 N N . PHE A 1 100 ? -29.331 -4.023 8.264 1.00 49.00 100 PHE A N 1
ATOM 759 C CA . PHE A 1 100 ? -30.056 -2.926 8.908 1.00 49.00 100 PHE A CA 1
ATOM 760 C C . PHE A 1 100 ? -29.284 -1.588 8.864 1.00 49.00 100 PHE A C 1
ATOM 762 O O . PHE A 1 100 ? -28.128 -1.517 9.287 1.00 49.00 100 PHE A O 1
ATOM 769 N N . ALA A 1 101 ? -29.947 -0.505 8.432 1.00 50.31 101 ALA A N 1
ATOM 770 C CA . ALA A 1 101 ? -29.424 0.867 8.444 1.00 50.31 101 ALA A CA 1
ATOM 771 C C . ALA A 1 101 ? -30.332 1.800 9.282 1.00 50.31 101 ALA A C 1
ATOM 773 O O . ALA A 1 101 ? -31.461 2.074 8.874 1.00 50.31 101 ALA A O 1
ATOM 774 N N . PRO A 1 102 ? -29.884 2.295 10.452 1.00 54.47 102 PRO A N 1
ATOM 775 C CA . PRO A 1 102 ? -30.686 3.185 11.290 1.00 54.47 102 PRO A CA 1
ATOM 776 C C . PRO A 1 102 ? -30.787 4.608 10.711 1.00 54.47 102 PRO A C 1
ATOM 778 O O . PRO A 1 102 ? -29.794 5.189 10.273 1.00 54.47 102 PRO A O 1
ATOM 781 N N . GLU A 1 103 ? -31.981 5.202 10.761 1.00 42.03 103 GLU A N 1
ATOM 782 C CA . GLU A 1 103 ? -32.223 6.593 10.353 1.00 42.03 103 GLU A CA 1
ATOM 783 C C . GLU A 1 103 ? -31.621 7.598 11.364 1.00 42.03 103 GLU A C 1
ATOM 785 O O . GLU A 1 103 ? -31.719 7.405 12.576 1.00 42.03 103 GLU A O 1
ATOM 790 N N . GLY A 1 104 ? -31.022 8.699 10.880 1.00 38.06 104 GLY A N 1
ATOM 791 C CA . GLY A 1 104 ? -30.665 9.867 11.709 1.00 38.06 104 GLY A CA 1
ATOM 792 C C . GLY A 1 104 ? -29.218 9.987 12.223 1.00 38.06 104 GLY A C 1
ATOM 793 O O . GLY A 1 104 ? -28.956 10.844 13.067 1.00 38.06 104 GLY A O 1
ATOM 794 N N . PHE A 1 105 ? -28.257 9.193 11.737 1.00 37.34 105 PHE A N 1
ATOM 795 C CA . PHE A 1 105 ? -26.848 9.326 12.145 1.00 37.34 105 PHE A CA 1
ATOM 796 C C . PHE A 1 105 ? -26.156 10.531 11.479 1.00 37.34 105 PHE A C 1
ATOM 798 O O . PHE A 1 105 ? -25.972 10.569 10.265 1.00 37.34 105 PHE A O 1
ATOM 805 N N . VAL A 1 106 ? -25.744 11.511 12.292 1.00 32.31 106 VAL A N 1
ATOM 806 C CA . VAL A 1 106 ? -24.938 12.674 11.876 1.00 32.31 106 VAL A CA 1
ATOM 807 C C . VAL A 1 106 ? -23.479 12.467 12.303 1.00 32.31 106 VAL A C 1
ATOM 809 O O . VAL A 1 106 ? -23.200 12.101 13.444 1.00 32.31 106 VAL A O 1
ATOM 812 N N . SER A 1 107 ? -22.562 12.696 11.360 1.00 34.22 107 SER A N 1
ATOM 813 C CA . SER A 1 107 ? -21.107 12.493 11.459 1.00 34.22 107 SER A CA 1
ATOM 814 C C . SER A 1 107 ? -20.396 13.526 12.347 1.00 34.22 107 SER A C 1
ATOM 816 O O . SER A 1 107 ? -20.646 14.724 12.198 1.00 34.22 107 SER A O 1
ATOM 818 N N . PRO A 1 108 ? -19.452 13.087 13.205 1.00 35.22 108 PRO A N 1
ATOM 819 C CA . PRO A 1 108 ? -18.262 13.899 13.470 1.00 35.22 108 PRO A CA 1
ATOM 820 C C . PRO A 1 108 ? -16.911 13.134 13.414 1.00 35.22 108 PRO A C 1
ATOM 822 O O . PRO A 1 108 ? -16.667 12.182 14.151 1.00 35.22 108 PRO A O 1
ATOM 825 N N . GLU A 1 109 ? -16.019 13.653 12.560 1.00 41.91 109 GLU A N 1
ATOM 826 C CA . GLU A 1 109 ? -14.533 13.696 12.452 1.00 41.91 109 GLU A CA 1
ATOM 827 C C . GLU A 1 109 ? -13.526 12.763 13.187 1.00 41.91 109 GLU A C 1
ATOM 829 O O . GLU A 1 109 ? -12.328 12.890 12.919 1.00 41.91 109 GLU A O 1
ATOM 834 N N . ILE A 1 110 ? -13.883 11.827 14.074 1.00 43.53 110 ILE A N 1
ATOM 835 C CA . ILE A 1 110 ? -12.869 11.235 14.990 1.00 43.53 110 ILE A CA 1
ATOM 836 C C . ILE A 1 110 ? -12.427 9.796 14.648 1.00 43.53 110 ILE A C 1
ATOM 838 O O . ILE A 1 110 ? -11.412 9.332 15.170 1.00 43.53 110 ILE A O 1
ATOM 842 N N . VAL A 1 111 ? -13.090 9.091 13.727 1.00 41.22 111 VAL A N 1
ATOM 843 C CA . VAL A 1 111 ? -12.710 7.710 13.367 1.00 41.22 111 VAL A CA 1
ATOM 844 C C . VAL A 1 111 ? -12.258 7.641 11.909 1.00 41.22 111 VAL A C 1
ATOM 846 O O . VAL A 1 111 ? -13.030 7.907 10.995 1.00 41.22 111 VAL A O 1
ATOM 849 N N . GLN A 1 112 ? -10.984 7.297 11.702 1.00 41.12 112 GLN A N 1
ATOM 850 C CA . GLN A 1 112 ? -10.464 6.860 10.406 1.00 41.12 112 GLN A CA 1
ATOM 851 C C . GLN A 1 112 ? -10.458 5.333 10.394 1.00 41.12 112 GLN A C 1
ATOM 853 O O . GLN A 1 112 ? -9.839 4.699 11.251 1.00 41.12 112 GLN A O 1
ATOM 858 N N . GLU A 1 113 ? -11.153 4.753 9.423 1.00 39.09 113 GLU A N 1
ATOM 859 C CA . GLU A 1 113 ? -11.001 3.351 9.060 1.00 39.09 113 GLU A CA 1
ATOM 860 C C . GLU A 1 113 ? -9.547 3.116 8.628 1.00 39.09 113 GLU A C 1
ATOM 862 O O . GLU A 1 113 ? -9.028 3.820 7.764 1.00 39.09 113 GLU A O 1
ATOM 867 N N . THR A 1 114 ? -8.851 2.161 9.248 1.00 40.31 114 THR A N 1
ATOM 868 C CA . THR A 1 114 ? -7.504 1.774 8.803 1.00 40.31 114 THR A CA 1
ATOM 869 C C . THR A 1 114 ? -7.326 0.264 8.850 1.00 40.31 114 THR A C 1
ATOM 871 O O . THR A 1 114 ? -7.877 -0.408 9.725 1.00 40.31 114 THR A O 1
ATOM 874 N N . ALA A 1 115 ? -6.501 -0.258 7.941 1.00 37.81 115 ALA A N 1
ATOM 875 C CA . ALA A 1 115 ? -6.099 -1.660 7.900 1.00 37.81 115 ALA A CA 1
ATOM 876 C C . ALA A 1 115 ? -5.477 -2.123 9.240 1.00 37.81 115 ALA A C 1
ATOM 878 O O . ALA A 1 115 ? -4.800 -1.360 9.929 1.00 37.81 115 ALA A O 1
ATOM 879 N N . ALA A 1 116 ? -5.752 -3.371 9.634 1.00 38.03 116 ALA A N 1
ATOM 880 C CA . ALA A 1 116 ? -5.302 -3.971 10.895 1.00 38.03 116 ALA A CA 1
ATOM 881 C C . ALA A 1 116 ? -3.770 -4.123 10.974 1.00 38.03 116 ALA A C 1
ATOM 883 O O . ALA A 1 116 ? -3.173 -4.313 9.919 1.00 38.03 116 ALA A O 1
ATOM 884 N N . PRO A 1 117 ? -3.162 -4.195 12.189 1.00 45.19 117 PRO A N 1
ATOM 885 C CA . PRO A 1 117 ? -1.719 -4.391 12.431 1.00 45.19 117 PRO A CA 1
ATOM 886 C C . PRO A 1 117 ? -1.063 -5.523 11.625 1.00 45.19 117 PRO A C 1
ATOM 888 O O . PRO A 1 117 ? 0.136 -5.509 11.359 1.00 45.19 117 PRO A O 1
ATOM 891 N N . VAL A 1 118 ? -1.875 -6.516 11.266 1.00 53.94 118 VAL A N 1
ATOM 892 C CA . VAL A 1 118 ? -1.633 -7.467 10.191 1.00 53.94 118 VAL A CA 1
ATOM 893 C C . VAL A 1 118 ? -3.012 -7.774 9.621 1.00 53.94 118 VAL A C 1
ATOM 895 O O . VAL A 1 118 ? -3.803 -8.476 10.261 1.00 53.94 118 VAL A O 1
ATOM 898 N N . ASP A 1 119 ? -3.369 -7.223 8.463 1.00 62.31 119 ASP A N 1
ATOM 899 C CA . ASP A 1 119 ? -4.619 -7.599 7.799 1.00 62.31 119 ASP A CA 1
ATOM 900 C C . ASP A 1 119 ? -4.459 -8.981 7.160 1.00 62.31 119 ASP A C 1
ATOM 902 O O . ASP A 1 119 ? -4.501 -9.120 5.949 1.00 62.31 119 ASP A O 1
ATOM 906 N N . HIS A 1 120 ? -4.256 -10.031 7.963 1.00 63.28 120 HIS A N 1
ATOM 907 C CA . HIS A 1 120 ? -4.085 -11.398 7.461 1.00 63.28 120 HIS A CA 1
ATOM 908 C C . HIS A 1 120 ? -5.208 -11.790 6.496 1.00 63.28 120 HIS A C 1
ATOM 910 O O . HIS A 1 120 ? -4.954 -12.403 5.468 1.00 63.28 120 HIS A O 1
ATOM 916 N N . ALA A 1 121 ? -6.450 -11.398 6.793 1.00 70.06 121 ALA A N 1
ATOM 917 C CA . ALA A 1 121 ? -7.579 -11.672 5.915 1.00 70.06 121 ALA A CA 1
ATOM 918 C C . ALA A 1 121 ? -7.526 -10.851 4.616 1.00 70.06 121 ALA A C 1
ATOM 920 O O . ALA A 1 121 ? -7.938 -11.349 3.573 1.00 70.06 121 ALA A O 1
ATOM 921 N N . GLY A 1 122 ? -7.089 -9.592 4.658 1.00 75.12 122 GLY A N 1
ATOM 922 C CA . GLY A 1 122 ? -6.824 -8.778 3.468 1.00 75.12 122 GLY A CA 1
ATOM 923 C C . GLY A 1 122 ? -5.669 -9.321 2.636 1.00 75.12 122 GLY A C 1
ATOM 924 O O . GLY A 1 122 ? -5.835 -9.495 1.436 1.00 75.12 122 GLY A O 1
ATOM 925 N N . ASN A 1 123 ? -4.560 -9.691 3.273 1.00 83.81 123 ASN A N 1
ATOM 926 C CA . ASN A 1 123 ? -3.375 -10.255 2.636 1.00 83.81 123 ASN A CA 1
ATOM 927 C C . ASN A 1 123 ? -3.702 -11.589 1.944 1.00 83.81 123 ASN A C 1
ATOM 929 O O . ASN A 1 123 ? -3.374 -11.774 0.777 1.00 83.81 123 ASN A O 1
ATOM 933 N N . GLU A 1 124 ? -4.427 -12.495 2.610 1.00 81.62 124 GLU A N 1
ATOM 934 C CA . GLU A 1 124 ? -4.856 -13.764 2.001 1.00 81.62 124 GLU A CA 1
ATOM 935 C C . GLU A 1 124 ? -5.867 -13.560 0.863 1.00 81.62 124 GLU A C 1
ATOM 937 O O . GLU A 1 124 ? -5.811 -14.258 -0.156 1.00 81.62 124 GLU A O 1
ATOM 942 N N . ARG A 1 125 ? -6.776 -12.581 0.992 1.00 84.69 125 ARG A N 1
ATOM 943 C CA . ARG A 1 125 ? -7.688 -12.197 -0.099 1.00 84.69 125 ARG A CA 1
ATOM 944 C C . ARG A 1 125 ? -6.918 -11.638 -1.291 1.00 84.69 125 ARG A C 1
ATOM 946 O O . ARG A 1 125 ? -7.188 -12.060 -2.410 1.00 84.69 125 ARG A O 1
ATOM 953 N N . ALA A 1 126 ? -5.952 -10.753 -1.060 1.00 88.25 126 ALA A N 1
ATOM 954 C CA . ALA A 1 126 ? -5.105 -10.181 -2.100 1.00 88.25 126 ALA A CA 1
ATOM 955 C C . ALA A 1 126 ? -4.292 -11.261 -2.818 1.00 88.25 126 ALA A C 1
ATOM 957 O O . ALA A 1 126 ? -4.368 -11.367 -4.038 1.00 88.25 126 ALA A O 1
ATOM 958 N N . ARG A 1 127 ? -3.630 -12.154 -2.074 1.00 89.00 127 ARG A N 1
ATOM 959 C CA . ARG A 1 127 ? -2.910 -13.308 -2.632 1.00 89.00 127 ARG A CA 1
ATOM 960 C C . ARG A 1 127 ? -3.818 -14.219 -3.459 1.00 89.00 127 ARG A C 1
ATOM 962 O O . ARG A 1 127 ? -3.453 -14.646 -4.552 1.00 89.00 127 ARG A O 1
ATOM 969 N N . THR A 1 128 ? -5.020 -14.513 -2.966 1.00 88.56 128 THR A N 1
ATOM 970 C CA . THR A 1 128 ? -6.001 -15.332 -3.695 1.00 88.56 128 THR A CA 1
ATOM 971 C C . THR A 1 128 ? -6.478 -14.643 -4.970 1.00 88.56 128 THR A C 1
ATOM 973 O O . THR A 1 128 ? -6.487 -15.270 -6.026 1.00 88.56 128 THR A O 1
ATOM 976 N N . GLN A 1 129 ? -6.794 -13.350 -4.903 1.00 90.62 129 GLN A N 1
ATOM 977 C CA . GLN A 1 129 ? -7.175 -12.560 -6.071 1.00 90.62 129 GLN A CA 1
ATOM 978 C C . GLN A 1 129 ? -6.045 -12.500 -7.105 1.00 90.62 129 GLN A C 1
ATOM 980 O O . GLN A 1 129 ? -6.294 -12.618 -8.302 1.00 90.62 129 GLN A O 1
ATOM 985 N N . ARG A 1 130 ? -4.797 -12.345 -6.653 1.00 92.62 130 ARG A N 1
ATOM 986 C CA . ARG A 1 130 ? -3.612 -12.306 -7.513 1.00 92.62 130 ARG A CA 1
ATOM 987 C C . ARG A 1 130 ? -3.436 -13.612 -8.287 1.00 92.62 130 ARG A C 1
ATOM 989 O O . ARG A 1 130 ? -3.230 -13.563 -9.496 1.00 92.62 130 ARG A O 1
ATOM 996 N N . ARG A 1 131 ? -3.603 -14.765 -7.623 1.00 90.38 131 ARG A N 1
ATOM 997 C CA . ARG A 1 131 ? -3.609 -16.091 -8.272 1.00 90.38 131 ARG A CA 1
ATOM 998 C C . ARG A 1 131 ? -4.692 -16.202 -9.339 1.00 90.38 131 ARG A C 1
ATOM 1000 O O . ARG A 1 131 ? -4.384 -16.530 -10.477 1.00 90.38 131 ARG A O 1
ATOM 1007 N N . GLN A 1 132 ? -5.930 -15.846 -9.000 1.00 90.25 132 GLN A N 1
ATOM 1008 C CA . GLN A 1 132 ? -7.050 -15.882 -9.947 1.00 90.25 132 GLN A CA 1
ATOM 1009 C C . GLN A 1 132 ? -6.799 -14.985 -11.168 1.00 90.25 132 GLN A C 1
ATOM 1011 O O . GLN A 1 132 ? -7.049 -15.387 -12.302 1.00 90.25 132 GLN A O 1
ATOM 1016 N N . ASN A 1 133 ? -6.263 -13.781 -10.954 1.00 88.31 133 ASN A N 1
ATOM 1017 C CA . ASN A 1 133 ? -5.932 -12.862 -12.041 1.00 88.31 133 ASN A CA 1
ATOM 1018 C C . ASN A 1 133 ? -4.825 -13.421 -12.947 1.00 88.31 133 ASN A C 1
ATOM 1020 O O . ASN A 1 133 ? -4.920 -13.287 -14.165 1.00 88.31 133 ASN A O 1
ATOM 1024 N N . ALA A 1 134 ? -3.801 -14.056 -12.371 1.00 86.75 134 ALA A N 1
ATOM 1025 C CA . ALA A 1 134 ? -2.726 -14.677 -13.138 1.00 86.75 134 ALA A CA 1
ATOM 1026 C C . ALA A 1 134 ? -3.209 -15.902 -13.927 1.00 86.75 134 ALA A C 1
ATOM 1028 O O . ALA A 1 134 ? -2.859 -16.038 -15.093 1.00 86.75 134 ALA A O 1
ATOM 1029 N N . GLU A 1 135 ? -4.065 -16.748 -13.348 1.00 86.56 135 GLU A N 1
ATOM 1030 C CA . GLU A 1 135 ? -4.687 -17.872 -14.062 1.00 86.56 135 GLU A CA 1
ATOM 1031 C C . GLU A 1 135 ? -5.489 -17.390 -15.279 1.00 86.56 135 GLU A C 1
ATOM 1033 O O . GLU A 1 135 ? -5.310 -17.902 -16.385 1.00 86.56 135 GLU A O 1
ATOM 1038 N N . LEU A 1 136 ? -6.326 -16.360 -15.104 1.00 86.88 136 LEU A N 1
ATOM 1039 C CA . LEU A 1 136 ? -7.088 -15.752 -16.200 1.00 86.88 136 LEU A CA 1
ATOM 1040 C C . LEU A 1 136 ? -6.173 -15.149 -17.272 1.00 86.88 136 LEU A C 1
ATOM 1042 O O . LEU A 1 136 ? -6.463 -15.252 -18.463 1.00 86.88 136 LEU A O 1
ATOM 1046 N N . LEU A 1 137 ? -5.075 -14.514 -16.867 1.00 83.62 137 LEU A N 1
ATOM 1047 C CA . LEU A 1 137 ? -4.100 -13.945 -17.790 1.00 83.62 137 LEU A CA 1
ATOM 1048 C C . LEU A 1 137 ? -3.387 -15.031 -18.601 1.00 83.62 137 LEU A C 1
ATOM 1050 O O . LEU A 1 137 ? -3.338 -14.924 -19.823 1.00 83.62 137 LEU A O 1
ATOM 1054 N N . LEU A 1 138 ? -2.875 -16.078 -17.947 1.00 84.44 138 LEU A N 1
ATOM 1055 C CA . LEU A 1 138 ? -2.214 -17.201 -18.615 1.00 84.44 138 LEU A CA 1
ATOM 1056 C C . LEU A 1 138 ? -3.146 -17.851 -19.643 1.00 84.44 138 LEU A C 1
ATOM 1058 O O . LEU A 1 138 ? -2.737 -18.098 -20.776 1.00 84.44 138 LEU A O 1
ATOM 1062 N N . GLN A 1 139 ? -4.418 -18.053 -19.277 1.00 86.19 139 GLN A N 1
ATOM 1063 C CA . GLN A 1 139 ? -5.444 -18.560 -20.190 1.00 86.19 139 GLN A CA 1
ATOM 1064 C C . GLN A 1 139 ? -5.665 -17.626 -21.386 1.00 86.19 139 GLN A C 1
ATOM 1066 O O . GLN A 1 139 ? -5.759 -18.093 -22.519 1.00 86.19 139 GLN A O 1
ATOM 1071 N N . ARG A 1 140 ? -5.738 -16.309 -21.155 1.00 86.75 140 ARG A N 1
ATOM 1072 C CA . ARG A 1 140 ? -5.950 -15.311 -22.217 1.00 86.75 140 ARG A CA 1
ATOM 1073 C C . ARG A 1 140 ? -4.764 -15.180 -23.167 1.00 86.75 140 ARG A C 1
ATOM 1075 O O . ARG A 1 140 ? -4.982 -14.966 -24.355 1.00 86.75 140 ARG A O 1
ATOM 1082 N N . LEU A 1 141 ? -3.543 -15.255 -22.646 1.00 84.00 141 LEU A N 1
ATOM 1083 C CA . LEU A 1 141 ? -2.319 -15.108 -23.431 1.00 84.00 141 LEU A CA 1
ATOM 1084 C C . LEU A 1 141 ? -1.894 -16.412 -24.114 1.00 84.00 141 LEU A C 1
ATOM 1086 O O . LEU A 1 141 ? -1.033 -16.376 -24.987 1.00 84.00 141 LEU A O 1
ATOM 1090 N N . GLY A 1 142 ? -2.467 -17.556 -23.722 1.00 83.94 142 GLY A N 1
ATOM 1091 C CA . GLY A 1 142 ? -1.949 -18.862 -24.131 1.00 83.94 142 GLY A CA 1
ATOM 1092 C C . GLY A 1 142 ? -0.495 -19.050 -23.688 1.00 83.94 142 GLY A C 1
ATOM 1093 O O . GLY A 1 142 ? 0.282 -19.686 -24.394 1.00 83.94 142 GLY A O 1
ATOM 1094 N N . ALA A 1 143 ? -0.125 -18.430 -22.565 1.00 82.12 143 ALA A N 1
ATOM 1095 C CA . ALA A 1 143 ? 1.249 -18.374 -22.094 1.00 82.12 143 ALA A CA 1
ATOM 1096 C C . ALA A 1 143 ? 1.727 -19.766 -21.665 1.00 82.12 143 ALA A C 1
ATOM 1098 O O . ALA A 1 143 ? 1.013 -20.505 -20.983 1.00 82.12 143 ALA A O 1
ATOM 1099 N N . ASP A 1 144 ? 2.950 -20.100 -22.059 1.00 83.44 144 ASP A N 1
ATOM 1100 C CA . ASP A 1 144 ? 3.619 -21.344 -21.709 1.00 83.44 144 ASP A CA 1
ATOM 1101 C C . ASP A 1 144 ? 4.684 -21.120 -20.619 1.00 83.44 144 ASP A C 1
ATOM 1103 O O . ASP A 1 144 ? 4.883 -20.017 -20.096 1.00 83.44 144 ASP A O 1
ATOM 1107 N N . GLU A 1 145 ? 5.399 -22.184 -20.253 1.00 83.50 145 GLU A N 1
ATOM 1108 C CA . GLU A 1 145 ? 6.488 -22.084 -19.278 1.00 83.50 145 GLU A CA 1
ATOM 1109 C C . GLU A 1 145 ? 7.631 -21.162 -19.733 1.00 83.50 145 GLU A C 1
ATOM 1111 O O . GLU A 1 145 ? 8.351 -20.625 -18.888 1.00 83.50 145 GLU A O 1
ATOM 1116 N N . ALA A 1 146 ? 7.845 -20.990 -21.043 1.00 86.12 146 ALA A N 1
ATOM 1117 C CA . ALA A 1 146 ? 8.886 -20.104 -21.552 1.00 86.12 146 ALA A CA 1
ATOM 1118 C C . ALA A 1 146 ? 8.519 -18.642 -21.285 1.00 86.12 146 ALA A C 1
ATOM 1120 O O . ALA A 1 146 ? 9.351 -17.910 -20.749 1.00 86.12 146 ALA A O 1
ATOM 1121 N N . GLN A 1 147 ? 7.261 -18.266 -21.524 1.00 86.56 147 GLN A N 1
ATOM 1122 C CA . GLN A 1 147 ? 6.759 -16.932 -21.204 1.00 86.56 147 GLN A CA 1
ATOM 1123 C C . GLN A 1 147 ? 6.872 -16.619 -19.705 1.00 86.56 147 GLN A C 1
ATOM 1125 O O . GLN A 1 147 ? 7.295 -15.525 -19.328 1.00 86.56 147 GLN A O 1
ATOM 1130 N N . GLY A 1 148 ? 6.562 -17.592 -18.840 1.00 86.50 148 GLY A N 1
ATOM 1131 C CA . GLY A 1 148 ? 6.753 -17.449 -17.394 1.00 86.50 148 GLY A CA 1
ATOM 1132 C C . GLY A 1 148 ? 8.217 -17.188 -17.019 1.00 86.50 148 GLY A C 1
ATOM 1133 O O . GLY A 1 148 ? 8.503 -16.284 -16.233 1.00 86.50 148 GLY A O 1
ATOM 1134 N N . ARG A 1 149 ? 9.167 -17.924 -17.618 1.00 88.75 149 ARG A N 1
ATOM 1135 C CA . ARG A 1 149 ? 10.612 -17.698 -17.410 1.00 88.75 149 ARG A CA 1
ATOM 1136 C C . ARG A 1 149 ? 11.055 -16.305 -17.857 1.00 88.75 149 ARG A C 1
ATOM 1138 O O . ARG A 1 149 ? 11.860 -15.687 -17.163 1.00 88.75 149 ARG A O 1
ATOM 1145 N N . GLU A 1 150 ? 10.528 -15.806 -18.971 1.00 90.62 150 GLU A N 1
ATOM 1146 C CA . GLU A 1 150 ? 10.802 -14.443 -19.440 1.00 90.62 150 GLU A CA 1
ATOM 1147 C C . GLU A 1 150 ? 10.302 -13.389 -18.450 1.00 90.62 150 GLU A C 1
ATOM 1149 O O . GLU A 1 150 ? 11.045 -12.463 -18.126 1.00 90.62 150 GLU A O 1
ATOM 1154 N N . TRP A 1 151 ? 9.092 -13.548 -17.903 1.00 91.50 151 TRP A N 1
ATOM 1155 C CA . TRP A 1 151 ? 8.565 -12.628 -16.892 1.00 91.50 151 TRP A CA 1
ATOM 1156 C C . TRP A 1 151 ? 9.410 -12.616 -15.617 1.00 91.50 151 TRP A C 1
ATOM 1158 O O . TRP A 1 151 ? 9.692 -11.541 -15.082 1.00 91.50 151 TRP A O 1
ATOM 1168 N N . PHE A 1 152 ? 9.874 -13.781 -15.150 1.00 92.88 152 PHE A N 1
ATOM 1169 C CA . PHE A 1 152 ? 10.783 -13.847 -14.002 1.00 92.88 152 PHE A CA 1
ATOM 1170 C C . PHE A 1 152 ? 12.126 -13.171 -14.291 1.00 92.88 152 PHE A C 1
ATOM 1172 O O . PHE A 1 152 ? 12.622 -12.428 -13.444 1.00 92.88 152 PHE A O 1
ATOM 1179 N N . ALA A 1 153 ? 12.698 -13.383 -15.481 1.00 92.88 153 ALA A N 1
ATOM 1180 C CA . ALA A 1 153 ? 13.944 -12.736 -15.887 1.00 92.88 153 ALA A CA 1
ATOM 1181 C C . ALA A 1 153 ? 13.790 -11.209 -15.979 1.00 92.88 153 ALA A C 1
ATOM 1183 O O . ALA A 1 153 ? 14.634 -10.479 -15.456 1.00 92.88 153 ALA A O 1
ATOM 1184 N N . ALA A 1 154 ? 12.693 -10.728 -16.573 1.00 93.00 154 ALA A N 1
ATOM 1185 C CA . ALA A 1 154 ? 12.365 -9.306 -16.641 1.00 93.00 154 ALA A CA 1
ATOM 1186 C C . ALA A 1 154 ? 12.187 -8.707 -15.238 1.00 93.00 154 ALA A C 1
ATOM 1188 O O . ALA A 1 154 ? 12.808 -7.700 -14.918 1.00 93.00 154 ALA A O 1
ATOM 1189 N N . THR A 1 155 ? 11.436 -9.377 -14.360 1.00 94.62 155 THR A N 1
ATOM 1190 C CA . THR A 1 155 ? 11.210 -8.929 -12.975 1.00 94.62 155 THR A CA 1
ATOM 1191 C C . THR A 1 155 ? 12.510 -8.869 -12.170 1.00 94.62 155 THR A C 1
ATOM 1193 O O . THR A 1 155 ? 12.726 -7.919 -11.416 1.00 94.62 155 THR A O 1
ATOM 1196 N N . ALA A 1 156 ? 13.401 -9.853 -12.335 1.00 95.12 156 ALA A N 1
ATOM 1197 C CA . ALA A 1 156 ? 14.709 -9.860 -11.684 1.00 95.12 156 ALA A CA 1
ATOM 1198 C C . ALA A 1 156 ? 15.603 -8.714 -12.186 1.00 95.12 156 ALA A C 1
ATOM 1200 O O . ALA A 1 156 ? 16.218 -8.017 -11.376 1.00 95.12 156 ALA A O 1
ATOM 1201 N N . LEU A 1 157 ? 15.635 -8.484 -13.504 1.00 96.25 157 LEU A N 1
ATOM 1202 C CA . LEU A 1 157 ? 16.383 -7.385 -14.115 1.00 96.25 157 LEU A CA 1
ATOM 1203 C C . LEU A 1 157 ? 15.863 -6.022 -13.641 1.00 96.25 157 LEU A C 1
ATOM 1205 O O . LEU A 1 157 ? 16.646 -5.210 -13.155 1.00 96.25 157 LEU A O 1
ATOM 1209 N N . SER A 1 158 ? 14.552 -5.797 -13.711 1.00 95.69 158 SER A N 1
ATOM 1210 C CA . SER A 1 158 ? 13.881 -4.599 -13.198 1.00 95.69 158 SER A CA 1
ATOM 1211 C C . SER A 1 158 ? 14.162 -4.369 -11.713 1.00 95.69 158 SER A C 1
ATOM 1213 O O . SER A 1 158 ? 14.433 -3.249 -11.284 1.00 95.69 158 SER A O 1
ATOM 1215 N N . GLY A 1 159 ? 14.180 -5.442 -10.917 1.00 96.44 159 GLY A N 1
ATOM 1216 C CA . GLY A 1 159 ? 14.573 -5.409 -9.512 1.00 96.44 159 GLY A CA 1
ATOM 1217 C C . GLY A 1 159 ? 15.994 -4.895 -9.277 1.00 96.44 159 GLY A C 1
ATOM 1218 O O . GLY A 1 159 ? 16.203 -4.092 -8.363 1.00 96.44 159 GLY A O 1
ATOM 1219 N N . GLN A 1 160 ? 16.954 -5.329 -10.100 1.00 97.81 160 GLN A N 1
ATOM 1220 C CA . GLN A 1 160 ? 18.339 -4.855 -10.050 1.00 97.81 160 GLN A CA 1
ATOM 1221 C C . GLN A 1 160 ? 18.454 -3.398 -10.508 1.00 97.81 160 GLN A C 1
ATOM 1223 O O . GLN A 1 160 ? 19.048 -2.590 -9.802 1.00 97.81 160 GLN A O 1
ATOM 1228 N N . VAL A 1 161 ? 17.826 -3.042 -11.633 1.00 98.06 161 VAL A N 1
ATOM 1229 C CA . VAL A 1 161 ? 17.790 -1.659 -12.140 1.00 98.06 161 VAL A CA 1
ATOM 1230 C C . VAL A 1 161 ? 17.234 -0.710 -11.078 1.00 98.06 161 VAL A C 1
ATOM 1232 O O . VAL A 1 161 ? 17.792 0.361 -10.844 1.00 98.06 161 VAL A O 1
ATOM 1235 N N . LEU A 1 162 ? 16.168 -1.115 -10.385 1.00 97.81 162 LEU A N 1
ATOM 1236 C CA . LEU A 1 162 ? 15.579 -0.333 -9.306 1.00 97.81 162 LEU A CA 1
ATOM 1237 C C . LEU A 1 162 ? 16.546 -0.148 -8.123 1.00 97.81 162 LEU A C 1
ATOM 1239 O O . LEU A 1 162 ? 16.623 0.955 -7.584 1.00 97.81 162 LEU A O 1
ATOM 1243 N N . ALA A 1 163 ? 17.299 -1.187 -7.740 1.00 98.12 163 ALA A N 1
ATOM 1244 C CA . ALA A 1 163 ? 18.320 -1.089 -6.693 1.00 98.12 163 ALA A CA 1
ATOM 1245 C C . ALA A 1 163 ? 19.431 -0.102 -7.077 1.00 98.12 163 ALA A C 1
ATOM 1247 O O . ALA A 1 163 ? 19.742 0.798 -6.295 1.00 98.12 163 ALA A O 1
ATOM 1248 N N . ASP A 1 164 ? 19.955 -0.217 -8.298 1.00 98.44 164 ASP A N 1
ATOM 1249 C CA . ASP A 1 164 ? 21.000 0.672 -8.805 1.00 98.44 164 ASP A CA 1
ATOM 1250 C C . ASP A 1 164 ? 20.501 2.127 -8.804 1.00 98.44 164 ASP A C 1
ATOM 1252 O O . ASP A 1 164 ? 21.164 3.022 -8.286 1.00 98.44 164 ASP A O 1
ATOM 1256 N N . LEU A 1 165 ? 19.287 2.381 -9.311 1.00 98.44 165 LEU A N 1
ATOM 1257 C CA . LEU A 1 165 ? 18.680 3.717 -9.325 1.00 98.44 165 LEU A CA 1
ATOM 1258 C C . LEU A 1 165 ? 18.512 4.306 -7.919 1.00 98.44 165 LEU A C 1
ATOM 1260 O O . LEU A 1 165 ? 18.748 5.502 -7.735 1.00 98.44 165 LEU A O 1
ATOM 1264 N N . VAL A 1 166 ? 18.139 3.494 -6.925 1.00 98.25 166 VAL A N 1
ATOM 1265 C CA . VAL A 1 166 ? 18.060 3.934 -5.523 1.00 98.25 166 VAL A CA 1
ATOM 1266 C C . VAL A 1 166 ? 19.423 4.403 -5.019 1.00 98.25 166 VAL A C 1
ATOM 1268 O O . VAL A 1 166 ? 19.498 5.463 -4.392 1.00 98.25 166 VAL A O 1
ATOM 1271 N N . GLU A 1 167 ? 20.493 3.651 -5.287 1.00 98.06 167 GLU A N 1
ATOM 1272 C CA . GLU A 1 167 ? 21.853 4.040 -4.899 1.00 98.06 167 GLU A CA 1
ATOM 1273 C C . GLU A 1 167 ? 22.255 5.362 -5.560 1.00 98.06 167 GLU A C 1
ATOM 1275 O O . GLU A 1 167 ? 22.632 6.308 -4.864 1.00 98.06 167 GLU A O 1
ATOM 1280 N N . MET A 1 168 ? 22.054 5.492 -6.877 1.00 98.06 168 MET A N 1
ATOM 1281 C CA . MET A 1 168 ? 22.371 6.728 -7.605 1.00 98.06 168 MET A CA 1
ATOM 1282 C C . MET A 1 168 ? 21.617 7.940 -7.037 1.00 98.06 168 MET A C 1
ATOM 1284 O O . MET A 1 168 ? 22.192 9.015 -6.850 1.00 98.06 168 MET A O 1
ATOM 1288 N N . VAL A 1 169 ? 20.325 7.786 -6.733 1.00 97.19 169 VAL A N 1
ATOM 1289 C CA . VAL A 1 169 ? 19.508 8.868 -6.170 1.00 97.19 169 VAL A CA 1
ATOM 1290 C C . VAL A 1 169 ? 19.963 9.237 -4.754 1.00 97.19 169 VAL A C 1
ATOM 1292 O O . VAL A 1 169 ? 20.045 10.430 -4.445 1.00 97.19 169 VAL A O 1
ATOM 1295 N N . ARG A 1 170 ? 20.307 8.255 -3.908 1.00 96.00 170 ARG A N 1
ATOM 1296 C CA . ARG A 1 170 ? 20.835 8.487 -2.548 1.00 96.00 170 ARG A CA 1
ATOM 1297 C C . ARG A 1 170 ? 22.184 9.206 -2.551 1.00 96.00 170 ARG A C 1
ATOM 1299 O O . ARG A 1 170 ? 22.430 10.024 -1.671 1.00 96.00 170 ARG A O 1
ATOM 1306 N N . GLU A 1 171 ? 23.012 8.987 -3.567 1.00 96.94 171 GLU A N 1
ATOM 1307 C CA . GLU A 1 171 ? 24.258 9.736 -3.795 1.00 96.94 171 GLU A CA 1
ATOM 1308 C C . GLU A 1 171 ? 24.032 11.178 -4.293 1.00 96.94 171 GLU A C 1
ATOM 1310 O O . GLU A 1 171 ? 24.981 11.907 -4.580 1.00 96.94 171 GLU A O 1
ATOM 1315 N N . GLY A 1 172 ? 22.776 11.614 -4.428 1.00 95.94 172 GLY A N 1
ATOM 1316 C CA . GLY A 1 172 ? 22.424 12.955 -4.886 1.00 95.94 172 GLY A CA 1
ATOM 1317 C C . GLY A 1 172 ? 22.294 13.087 -6.405 1.00 95.94 172 GLY A C 1
ATOM 1318 O O . GLY A 1 172 ? 22.044 14.191 -6.898 1.00 95.94 172 GLY A O 1
ATOM 1319 N N . ARG A 1 173 ? 22.383 11.992 -7.177 1.00 96.62 173 ARG A N 1
ATOM 1320 C CA . ARG A 1 173 ? 22.206 12.002 -8.642 1.00 96.62 173 ARG A CA 1
ATOM 1321 C C . ARG A 1 173 ? 20.718 12.024 -9.023 1.00 96.62 173 ARG A C 1
ATOM 1323 O O . ARG A 1 173 ? 20.175 11.101 -9.624 1.00 96.62 173 ARG A O 1
ATOM 1330 N N . ARG A 1 174 ? 20.036 13.125 -8.693 1.00 93.56 174 ARG A N 1
ATOM 1331 C CA . ARG A 1 174 ? 18.568 13.279 -8.802 1.00 93.56 174 ARG A CA 1
ATOM 1332 C C . ARG A 1 174 ? 17.997 13.206 -10.221 1.00 93.56 174 ARG A C 1
ATOM 1334 O O . ARG A 1 174 ? 16.803 12.978 -10.378 1.00 93.56 174 ARG A O 1
ATOM 1341 N N . HIS A 1 175 ? 18.820 13.345 -11.259 1.00 94.56 175 HIS A N 1
ATOM 1342 C CA . HIS A 1 175 ? 18.382 13.172 -12.649 1.00 94.56 175 HIS A CA 1
ATOM 1343 C C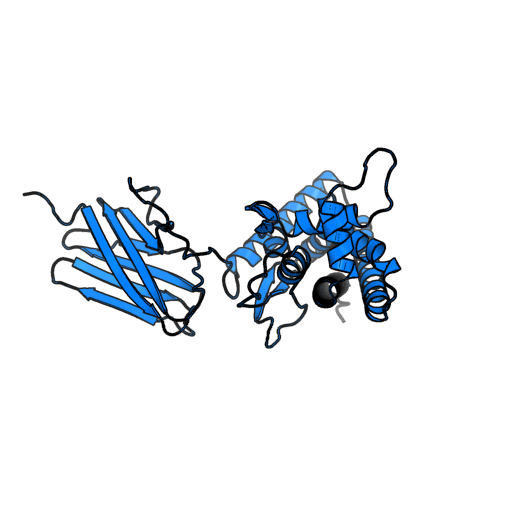 . HIS A 1 175 ? 17.947 11.729 -12.975 1.00 94.56 175 HIS A C 1
ATOM 1345 O O . HIS A 1 175 ? 17.307 11.514 -13.999 1.00 94.56 175 HIS A O 1
ATOM 1351 N N . HIS A 1 176 ? 18.237 10.760 -12.097 1.00 97.00 176 HIS A N 1
ATOM 1352 C CA . HIS A 1 176 ? 17.748 9.382 -12.196 1.00 97.00 176 HIS A CA 1
ATOM 1353 C C . HIS A 1 176 ? 16.332 9.169 -11.631 1.00 97.00 176 HIS A C 1
ATOM 1355 O O . HIS A 1 176 ? 15.751 8.106 -11.848 1.00 97.00 176 HIS A O 1
ATOM 1361 N N . LEU A 1 177 ? 15.734 10.166 -10.962 1.00 96.38 177 LEU A N 1
ATOM 1362 C CA . LEU A 1 177 ? 14.379 10.059 -10.402 1.00 96.38 177 LEU A CA 1
ATOM 1363 C C . LEU A 1 177 ? 13.295 9.660 -11.415 1.00 96.38 177 LEU A C 1
ATOM 1365 O O . LEU A 1 177 ? 12.473 8.808 -11.071 1.00 96.38 177 LEU A O 1
ATOM 1369 N N . PRO A 1 178 ? 13.274 10.198 -12.652 1.00 97.06 178 PRO A N 1
ATOM 1370 C CA . PRO A 1 178 ? 12.304 9.763 -13.654 1.00 97.06 178 PRO A CA 1
ATOM 1371 C C . PRO A 1 178 ? 12.421 8.269 -13.976 1.00 97.06 178 PRO A C 1
ATOM 1373 O O . PRO A 1 178 ? 11.401 7.599 -14.108 1.00 97.06 178 PRO A O 1
ATOM 1376 N N . GLY A 1 179 ? 13.649 7.741 -14.052 1.00 97.19 179 GLY A N 1
ATOM 1377 C CA . GLY A 1 179 ? 13.896 6.314 -14.266 1.00 97.19 179 GLY A CA 1
ATOM 1378 C C . GLY A 1 179 ? 13.373 5.470 -13.106 1.00 97.19 179 GLY A C 1
ATOM 1379 O O . GLY A 1 179 ? 12.655 4.504 -13.331 1.00 97.19 179 GLY A O 1
ATOM 1380 N N . LEU A 1 180 ? 13.643 5.891 -11.867 1.00 97.81 180 LEU A N 1
ATOM 1381 C CA . LEU A 1 180 ? 13.169 5.200 -10.664 1.00 97.81 180 LEU A CA 1
ATOM 1382 C C . LEU A 1 180 ? 11.635 5.132 -10.602 1.00 97.81 180 LEU A C 1
ATOM 1384 O O . LEU A 1 180 ? 11.069 4.068 -10.359 1.00 97.81 180 LEU A O 1
ATOM 1388 N N . ALA A 1 181 ? 10.947 6.245 -10.867 1.00 96.94 181 ALA A N 1
ATOM 1389 C CA . ALA A 1 181 ? 9.485 6.283 -10.858 1.00 96.94 181 ALA A CA 1
ATOM 1390 C C . ALA A 1 181 ? 8.856 5.492 -12.020 1.00 96.94 181 ALA A C 1
ATOM 1392 O O . ALA A 1 181 ? 7.804 4.869 -11.847 1.00 96.94 181 ALA A O 1
ATOM 1393 N N . ALA A 1 182 ? 9.483 5.513 -13.201 1.00 95.19 182 ALA A N 1
ATOM 1394 C CA . ALA A 1 182 ? 9.055 4.714 -14.346 1.00 95.19 182 ALA A CA 1
ATOM 1395 C C . ALA A 1 182 ? 9.183 3.212 -14.063 1.00 95.19 182 ALA A C 1
ATOM 1397 O O . ALA A 1 182 ? 8.231 2.476 -14.316 1.00 95.19 182 ALA A O 1
ATOM 1398 N N . GLU A 1 183 ? 10.301 2.782 -13.474 1.00 96.62 183 GLU A N 1
ATOM 1399 C CA . GLU A 1 183 ? 10.543 1.377 -13.138 1.00 96.62 183 GLU A CA 1
ATOM 1400 C C . GLU A 1 183 ? 9.559 0.870 -12.078 1.00 96.62 183 GLU A C 1
ATOM 1402 O O . GLU A 1 183 ? 8.954 -0.189 -12.236 1.00 96.62 183 GLU A O 1
ATOM 1407 N N . LEU A 1 184 ? 9.299 1.668 -11.036 1.00 96.94 184 LEU A N 1
ATOM 1408 C CA . LEU A 1 184 ? 8.259 1.355 -10.053 1.00 96.94 184 LEU A CA 1
ATOM 1409 C C . LEU A 1 184 ? 6.877 1.217 -10.692 1.00 96.94 184 LEU A C 1
ATOM 1411 O O . LEU A 1 184 ? 6.144 0.278 -10.392 1.00 96.94 184 LEU A O 1
ATOM 1415 N N . SER A 1 185 ? 6.512 2.146 -11.576 1.00 94.94 185 SER A N 1
ATOM 1416 C CA . SER A 1 185 ? 5.210 2.111 -12.249 1.00 94.94 185 SER A CA 1
ATOM 1417 C C . SER A 1 185 ? 5.080 0.904 -13.175 1.00 94.94 185 SER A C 1
ATOM 1419 O O . SER A 1 185 ? 4.001 0.317 -13.254 1.00 94.94 185 SER A O 1
ATOM 1421 N N . HIS A 1 186 ? 6.165 0.533 -13.860 1.00 92.94 186 HIS A N 1
ATOM 1422 C CA . HIS A 1 186 ? 6.229 -0.657 -14.703 1.00 92.94 186 HIS A CA 1
ATOM 1423 C C . HIS A 1 186 ? 6.046 -1.937 -13.884 1.00 92.94 186 HIS A C 1
ATOM 1425 O O . HIS A 1 186 ? 5.223 -2.773 -14.243 1.00 92.94 186 HIS A O 1
ATOM 1431 N N . LEU A 1 187 ? 6.746 -2.056 -12.753 1.00 95.19 187 LEU A N 1
ATOM 1432 C CA . LEU A 1 187 ? 6.650 -3.227 -11.885 1.00 95.19 187 LEU A CA 1
ATOM 1433 C C . LEU A 1 187 ? 5.275 -3.379 -11.224 1.00 95.19 187 LEU A C 1
ATOM 1435 O O . LEU A 1 187 ? 4.860 -4.515 -11.000 1.00 95.19 187 LEU A O 1
ATOM 1439 N N . LEU A 1 188 ? 4.601 -2.271 -10.883 1.00 95.12 188 LEU A N 1
ATOM 1440 C CA . LEU A 1 188 ? 3.498 -2.293 -9.913 1.00 95.12 188 LEU A CA 1
ATOM 1441 C C . LEU A 1 188 ? 2.119 -1.866 -10.415 1.00 95.12 188 LEU A C 1
ATOM 1443 O O . LEU A 1 188 ? 1.141 -2.304 -9.817 1.00 95.12 188 LEU A O 1
ATOM 1447 N N . ALA A 1 189 ? 2.020 -0.993 -11.422 1.00 85.50 189 ALA A N 1
ATOM 1448 C CA . ALA A 1 189 ? 0.778 -0.250 -11.687 1.00 85.50 189 ALA A CA 1
ATOM 1449 C C . ALA A 1 189 ? 0.326 -0.257 -13.156 1.00 85.50 189 ALA A C 1
ATOM 1451 O O . ALA A 1 189 ? -0.865 -0.231 -13.462 1.00 85.50 189 ALA A O 1
ATOM 1452 N N . ARG A 1 190 ? 1.256 -0.243 -14.116 1.00 72.94 190 ARG A N 1
ATOM 1453 C CA . ARG A 1 190 ? 0.899 -0.036 -15.526 1.00 72.94 190 ARG A CA 1
ATOM 1454 C C . ARG A 1 190 ? 0.672 -1.337 -16.274 1.00 72.94 190 ARG A C 1
ATOM 1456 O O . ARG A 1 190 ? 1.640 -1.960 -16.688 1.00 72.94 190 ARG A O 1
ATOM 1463 N N . GLY A 1 191 ? -0.602 -1.631 -16.559 1.00 72.00 191 GLY A N 1
ATOM 1464 C CA . GLY A 1 191 ? -1.085 -2.626 -17.531 1.00 72.00 191 GLY A CA 1
ATOM 1465 C C . GLY A 1 191 ? -0.790 -4.073 -17.141 1.00 72.00 191 GLY A C 1
ATOM 1466 O O . GLY A 1 191 ? -1.705 -4.867 -16.938 1.00 72.00 191 GLY A O 1
ATOM 1467 N N . GLU A 1 192 ? 0.493 -4.370 -17.002 1.00 78.56 192 GLU A N 1
ATOM 1468 C CA . GLU A 1 192 ? 1.084 -5.664 -16.724 1.00 78.56 192 GLU A CA 1
ATOM 1469 C C . GLU A 1 192 ? 1.969 -5.554 -15.475 1.00 78.56 192 GLU A C 1
ATOM 1471 O O . GLU A 1 192 ? 3.182 -5.394 -15.601 1.00 78.56 192 GLU A O 1
ATOM 1476 N N . PRO A 1 193 ? 1.389 -5.555 -14.258 1.00 88.31 193 PRO A N 1
ATOM 1477 C CA . PRO A 1 193 ? 2.156 -5.430 -13.021 1.00 88.31 193 PRO A CA 1
ATOM 1478 C C . PRO A 1 193 ? 3.005 -6.694 -12.797 1.00 88.31 193 PRO A C 1
ATOM 1480 O O . PRO A 1 193 ? 2.573 -7.666 -12.167 1.00 88.31 193 PRO A O 1
ATOM 1483 N N . LEU A 1 194 ? 4.206 -6.694 -13.385 1.00 91.38 194 LEU A N 1
ATOM 1484 C CA . LEU A 1 194 ? 5.067 -7.869 -13.536 1.00 91.38 194 LEU A CA 1
ATOM 1485 C C . LEU A 1 194 ? 5.394 -8.539 -12.202 1.00 91.38 194 LEU A C 1
ATOM 1487 O O . LEU A 1 194 ? 5.417 -9.770 -12.128 1.00 91.38 194 LEU A O 1
ATOM 1491 N N . LEU A 1 195 ? 5.602 -7.753 -11.138 1.00 95.88 195 LEU A N 1
ATOM 1492 C CA . LEU A 1 195 ? 5.911 -8.298 -9.818 1.00 95.88 195 LEU A CA 1
ATOM 1493 C C . LEU A 1 195 ? 4.743 -9.129 -9.280 1.00 95.88 195 LEU A C 1
ATOM 1495 O O . LEU A 1 195 ? 4.942 -10.251 -8.812 1.00 95.88 195 LEU A O 1
ATOM 1499 N N . GLN A 1 196 ? 3.523 -8.604 -9.373 1.00 95.00 196 GLN A N 1
ATOM 1500 C CA . GLN A 1 196 ? 2.310 -9.296 -8.958 1.00 95.00 196 GLN A CA 1
ATOM 1501 C C . GLN A 1 196 ? 2.086 -10.562 -9.785 1.00 95.00 196 GLN A C 1
ATOM 1503 O O . GLN A 1 196 ? 1.749 -11.610 -9.238 1.00 95.00 196 GLN A O 1
ATOM 1508 N N . TRP A 1 197 ? 2.299 -10.501 -11.096 1.00 92.06 197 TRP A N 1
ATOM 1509 C CA . TRP A 1 197 ? 2.142 -11.673 -11.954 1.00 92.06 197 TRP A CA 1
ATOM 1510 C C . TRP A 1 197 ? 3.138 -12.769 -11.597 1.00 92.06 197 TRP A C 1
ATOM 1512 O O . TRP A 1 197 ? 2.733 -13.897 -11.322 1.00 92.06 197 TRP A O 1
ATOM 1522 N N . CYS A 1 198 ? 4.423 -12.430 -11.497 1.00 94.25 198 CYS A N 1
ATOM 1523 C CA . CYS A 1 198 ? 5.458 -13.379 -11.105 1.00 94.25 198 CYS A CA 1
ATOM 1524 C C . CYS A 1 198 ? 5.188 -13.962 -9.716 1.00 94.25 198 CYS A C 1
ATOM 1526 O O . CYS A 1 198 ? 5.265 -15.175 -9.536 1.00 94.25 198 CYS A O 1
ATOM 1528 N N . ALA A 1 199 ? 4.802 -13.131 -8.745 1.00 95.38 199 ALA A N 1
ATOM 1529 C CA . ALA A 1 199 ? 4.462 -13.597 -7.406 1.00 95.38 199 ALA A CA 1
ATOM 1530 C C . ALA A 1 199 ? 3.275 -14.567 -7.407 1.00 95.38 199 ALA A C 1
ATOM 1532 O O . ALA A 1 199 ? 3.272 -15.520 -6.635 1.00 95.38 199 ALA A O 1
ATOM 1533 N N . ALA A 1 200 ? 2.284 -14.366 -8.277 1.00 94.12 200 ALA A N 1
ATOM 1534 C CA . ALA A 1 200 ? 1.149 -15.273 -8.403 1.00 94.12 200 ALA A CA 1
ATOM 1535 C C . ALA A 1 200 ? 1.562 -16.669 -8.886 1.00 94.12 200 ALA A C 1
ATOM 1537 O O . ALA A 1 200 ? 1.076 -17.663 -8.351 1.00 94.12 200 ALA A O 1
ATOM 1538 N N . LEU A 1 201 ? 2.471 -16.739 -9.866 1.00 91.62 201 LEU A N 1
ATOM 1539 C CA . LEU A 1 201 ? 2.924 -17.993 -10.477 1.00 91.62 201 LEU A CA 1
ATOM 1540 C C . LEU A 1 201 ? 3.651 -18.915 -9.492 1.00 91.62 201 LEU A C 1
ATOM 1542 O O . LEU A 1 201 ? 3.549 -20.134 -9.601 1.00 91.62 201 LEU A O 1
ATOM 1546 N N . VAL A 1 202 ? 4.369 -18.339 -8.527 1.00 92.44 202 VAL A N 1
ATOM 1547 C CA . VAL A 1 202 ? 5.069 -19.082 -7.460 1.00 92.44 202 VAL A CA 1
ATOM 1548 C C . VAL A 1 202 ? 4.339 -19.029 -6.119 1.00 92.44 202 VAL A C 1
ATOM 1550 O O . VAL A 1 202 ? 4.879 -19.463 -5.105 1.00 92.44 202 VAL A O 1
ATOM 1553 N N . ASP A 1 203 ? 3.124 -18.475 -6.100 1.00 90.44 203 ASP A N 1
ATOM 1554 C CA . ASP A 1 203 ? 2.326 -18.245 -4.895 1.00 90.44 203 ASP A CA 1
ATOM 1555 C C . ASP A 1 203 ? 3.117 -17.540 -3.766 1.00 90.44 203 ASP A C 1
ATOM 1557 O O . ASP A 1 203 ? 2.989 -17.853 -2.580 1.00 90.44 203 ASP A O 1
ATOM 1561 N N . ALA A 1 204 ? 3.972 -16.585 -4.143 1.00 91.06 204 ALA A N 1
ATOM 1562 C CA . ALA A 1 204 ? 4.819 -15.834 -3.229 1.00 91.06 204 ALA A CA 1
ATOM 1563 C C . ALA A 1 204 ? 4.045 -14.680 -2.562 1.00 91.06 204 ALA A C 1
ATOM 1565 O O . ALA A 1 204 ? 3.293 -13.950 -3.222 1.00 91.06 204 ALA A O 1
ATOM 1566 N N . PRO A 1 205 ? 4.241 -14.467 -1.250 1.00 90.69 205 PRO A N 1
ATOM 1567 C CA . PRO A 1 205 ? 3.655 -13.332 -0.556 1.00 90.69 205 PRO A CA 1
ATOM 1568 C C . PRO A 1 205 ? 4.408 -12.038 -0.911 1.00 90.69 205 PRO A C 1
ATOM 1570 O O . PRO A 1 205 ? 5.636 -12.025 -0.967 1.00 90.69 205 PRO A O 1
ATOM 1573 N N . LEU A 1 206 ? 3.680 -10.935 -1.107 1.00 95.81 206 LEU A N 1
ATOM 1574 C CA . LEU A 1 206 ? 4.256 -9.612 -1.383 1.00 95.81 206 LEU A CA 1
ATOM 1575 C C . LEU A 1 206 ? 4.094 -8.709 -0.161 1.00 95.81 206 LEU A C 1
ATOM 1577 O O . LEU A 1 206 ? 3.367 -7.725 -0.199 1.00 95.81 206 LEU A O 1
ATOM 1581 N N . ILE A 1 207 ? 4.709 -9.088 0.959 1.00 94.38 207 ILE A N 1
ATOM 1582 C CA . ILE A 1 207 ? 4.543 -8.359 2.223 1.00 94.38 207 ILE A CA 1
ATOM 1583 C C . ILE A 1 207 ? 5.532 -7.204 2.313 1.00 94.38 207 ILE A C 1
ATOM 1585 O O . ILE A 1 207 ? 6.738 -7.398 2.190 1.00 94.38 207 ILE A O 1
ATOM 1589 N N . ILE A 1 208 ? 5.007 -6.026 2.618 1.00 95.12 208 ILE A N 1
ATOM 1590 C CA . ILE A 1 208 ? 5.763 -4.844 3.025 1.00 95.12 208 ILE A CA 1
ATOM 1591 C C . ILE A 1 208 ? 5.407 -4.477 4.468 1.00 95.12 208 ILE A C 1
ATOM 1593 O O . ILE A 1 208 ? 4.386 -4.917 5.006 1.00 95.12 208 ILE A O 1
ATOM 1597 N N . TYR A 1 209 ? 6.246 -3.651 5.087 1.00 91.25 209 TYR A N 1
ATOM 1598 C CA . TYR A 1 209 ? 6.043 -3.173 6.447 1.00 91.25 209 TYR A CA 1
ATOM 1599 C C . TYR A 1 209 ? 5.789 -1.669 6.466 1.00 91.25 209 TYR A C 1
ATOM 1601 O O . TYR A 1 209 ? 6.629 -0.887 6.033 1.00 91.25 209 TYR A O 1
ATOM 1609 N N . ALA A 1 210 ? 4.641 -1.259 6.990 1.00 88.69 210 ALA A N 1
ATOM 1610 C CA . ALA A 1 210 ? 4.236 0.137 7.122 1.00 88.69 210 ALA A CA 1
ATOM 1611 C C . ALA A 1 210 ? 4.315 0.610 8.592 1.00 88.69 210 ALA A C 1
ATOM 1613 O O . ALA A 1 210 ? 4.376 -0.209 9.520 1.00 88.69 210 ALA A O 1
ATOM 1614 N N . PRO A 1 211 ? 4.327 1.926 8.855 1.00 80.81 211 PRO A N 1
ATOM 1615 C CA . PRO A 1 211 ? 4.228 2.456 10.204 1.00 80.81 211 PRO A CA 1
ATOM 1616 C C . PRO A 1 211 ? 2.834 2.233 10.798 1.00 80.81 211 PRO A C 1
ATOM 1618 O O . PRO A 1 211 ? 1.812 2.396 10.132 1.00 80.81 211 PRO A O 1
ATOM 1621 N N . THR A 1 212 ? 2.775 1.918 12.093 1.00 68.25 212 THR A N 1
ATOM 1622 C CA . THR A 1 212 ? 1.506 1.827 12.849 1.00 68.25 212 THR A CA 1
ATOM 1623 C C . THR A 1 212 ? 0.869 3.201 13.062 1.00 68.25 212 THR A C 1
ATOM 1625 O O . THR A 1 212 ? -0.353 3.329 13.173 1.00 68.25 212 THR A O 1
ATOM 1628 N N . ALA A 1 213 ? 1.703 4.240 13.068 1.00 65.75 213 ALA A N 1
ATOM 1629 C CA . ALA A 1 213 ? 1.309 5.634 13.101 1.00 65.75 213 ALA A CA 1
ATOM 1630 C C . ALA A 1 213 ? 2.118 6.448 12.081 1.00 65.75 213 ALA A C 1
ATOM 1632 O O . ALA A 1 213 ? 3.119 7.053 12.467 1.00 65.75 213 ALA A O 1
ATOM 1633 N N . PRO A 1 214 ? 1.724 6.475 10.787 1.00 63.56 214 PRO A N 1
ATOM 1634 C CA . PRO A 1 214 ? 2.312 7.422 9.851 1.00 63.56 214 PRO A CA 1
ATOM 1635 C C . PRO A 1 214 ? 2.177 8.842 10.418 1.00 63.56 214 PRO A C 1
ATOM 1637 O O . PRO A 1 214 ? 1.128 9.166 10.995 1.00 63.56 214 PRO A O 1
ATOM 1640 N N . PRO A 1 215 ? 3.222 9.677 10.300 1.00 62.12 215 PRO A N 1
ATOM 1641 C CA . PRO A 1 215 ? 3.151 11.060 10.739 1.00 62.12 215 PRO A CA 1
ATOM 1642 C C . PRO A 1 215 ? 1.977 11.756 10.047 1.00 62.12 215 PRO A C 1
ATOM 1644 O O . PRO A 1 215 ? 1.730 11.543 8.857 1.00 62.12 215 PRO A O 1
ATOM 1647 N N . ALA A 1 216 ? 1.238 12.571 10.805 1.00 65.88 216 ALA A N 1
ATOM 1648 C CA . ALA A 1 216 ? 0.178 13.385 10.231 1.00 65.88 216 ALA A CA 1
ATOM 1649 C C . ALA A 1 216 ? 0.818 14.324 9.197 1.00 65.88 216 ALA A C 1
ATOM 1651 O O . ALA A 1 216 ? 1.708 15.095 9.571 1.00 65.88 216 ALA A O 1
ATOM 1652 N N . PRO A 1 217 ? 0.428 14.246 7.914 1.00 69.75 217 PRO A N 1
ATOM 1653 C CA . PRO A 1 217 ? 0.992 15.132 6.917 1.00 69.75 217 PRO A CA 1
ATOM 1654 C C . PRO A 1 217 ? 0.584 16.566 7.259 1.00 69.75 217 PRO A C 1
ATOM 1656 O O . PRO A 1 217 ? -0.566 16.828 7.607 1.00 69.75 217 PRO A O 1
ATOM 1659 N N . ASP A 1 218 ? 1.513 17.505 7.117 1.00 76.50 218 ASP A N 1
ATOM 1660 C CA . ASP A 1 218 ? 1.267 18.943 7.298 1.00 76.50 218 ASP A CA 1
ATOM 1661 C C . ASP A 1 218 ? 0.438 19.565 6.151 1.00 76.50 218 ASP A C 1
ATOM 1663 O O . ASP A 1 218 ? 0.292 20.782 6.058 1.00 76.50 218 ASP A O 1
ATOM 1667 N N . GLY A 1 219 ? -0.112 18.724 5.268 1.00 80.31 219 GLY A N 1
ATOM 1668 C CA . GLY A 1 219 ? -0.899 19.105 4.099 1.00 80.31 219 GLY A CA 1
ATOM 1669 C C . GLY A 1 219 ? -0.065 19.472 2.870 1.00 80.31 219 GLY A C 1
ATOM 1670 O O . GLY A 1 219 ? -0.636 19.659 1.794 1.00 80.31 219 GLY A O 1
ATOM 1671 N N . THR A 1 220 ? 1.266 19.547 2.979 1.00 90.94 220 THR A N 1
ATOM 1672 C CA . THR A 1 220 ? 2.132 19.782 1.817 1.00 90.94 220 THR A CA 1
ATOM 1673 C C . THR A 1 220 ? 2.205 18.543 0.925 1.00 90.94 220 THR A C 1
ATOM 1675 O O . THR A 1 220 ? 2.131 17.409 1.396 1.00 90.94 220 THR A O 1
ATOM 1678 N N . VAL A 1 221 ? 2.406 18.739 -0.384 1.00 93.44 221 VAL A N 1
ATOM 1679 C CA . VAL A 1 221 ? 2.564 17.623 -1.339 1.00 93.44 221 VAL A CA 1
ATOM 1680 C C . VAL A 1 221 ? 3.714 16.703 -0.939 1.00 93.44 221 VAL A C 1
ATOM 1682 O O . VAL A 1 221 ? 3.566 15.487 -0.998 1.00 93.44 221 VAL A O 1
ATOM 1685 N N . GLY A 1 222 ? 4.828 17.270 -0.469 1.00 94.31 222 GLY A N 1
ATOM 1686 C CA . GLY A 1 222 ? 5.962 16.490 0.024 1.00 94.31 222 GLY A CA 1
ATOM 1687 C C . GLY A 1 222 ? 5.589 15.599 1.205 1.00 94.31 222 GLY A C 1
ATOM 1688 O O . GLY A 1 222 ? 5.855 14.403 1.163 1.00 94.31 222 GLY A O 1
ATOM 1689 N N . ALA A 1 223 ? 4.903 16.130 2.221 1.00 89.62 223 ALA A N 1
ATOM 1690 C CA . ALA A 1 223 ? 4.477 15.320 3.362 1.00 89.62 223 ALA A CA 1
ATOM 1691 C C . ALA A 1 223 ? 3.451 14.241 2.980 1.00 89.62 223 ALA A C 1
ATOM 1693 O O . ALA A 1 223 ? 3.509 13.132 3.511 1.00 89.62 223 ALA A O 1
ATOM 1694 N N . LEU A 1 224 ? 2.539 14.538 2.047 1.00 91.00 224 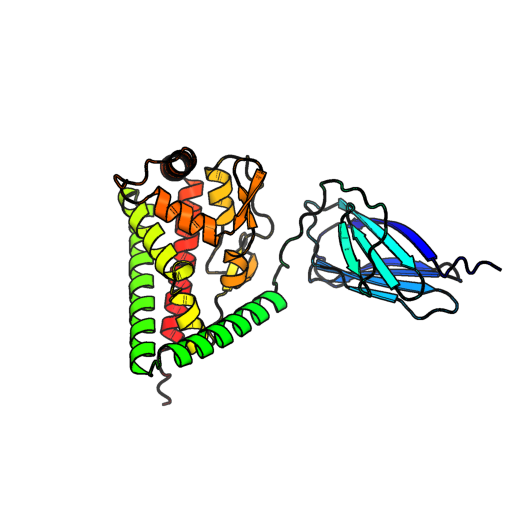LEU A N 1
ATOM 1695 C CA . LEU A 1 224 ? 1.564 13.568 1.540 1.00 91.00 224 LEU A CA 1
ATOM 1696 C C . LEU A 1 224 ? 2.253 12.415 0.795 1.00 91.00 224 LEU A C 1
ATOM 1698 O O . LEU A 1 224 ? 1.984 11.254 1.095 1.00 91.00 224 LEU A O 1
ATOM 1702 N N . ILE A 1 225 ? 3.191 12.719 -0.110 1.00 94.44 225 ILE A N 1
ATOM 1703 C CA . ILE A 1 225 ? 3.990 11.703 -0.816 1.00 94.44 225 ILE A CA 1
ATOM 1704 C C . ILE A 1 225 ? 4.845 10.916 0.183 1.00 94.44 225 ILE A C 1
ATOM 1706 O O . ILE A 1 225 ? 4.824 9.688 0.170 1.00 94.44 225 ILE A O 1
ATOM 1710 N N . ALA A 1 226 ? 5.566 11.598 1.075 1.00 93.00 226 ALA A N 1
ATOM 1711 C CA . ALA A 1 226 ? 6.422 10.943 2.059 1.00 93.00 226 ALA A CA 1
ATOM 1712 C C . ALA A 1 226 ? 5.633 9.959 2.934 1.00 93.00 226 ALA A C 1
ATOM 1714 O O . ALA A 1 226 ? 6.099 8.852 3.171 1.00 93.00 226 ALA A O 1
ATOM 1715 N N . SER A 1 227 ? 4.425 10.334 3.364 1.00 89.06 227 SER A N 1
ATOM 1716 C CA . SER A 1 227 ? 3.542 9.468 4.151 1.00 89.06 227 SER A CA 1
ATOM 1717 C C . SER A 1 227 ? 3.020 8.271 3.343 1.00 89.06 227 SER A C 1
ATOM 1719 O O . SER A 1 227 ? 3.020 7.146 3.840 1.00 89.06 227 SER A O 1
ATOM 1721 N N . ALA A 1 228 ? 2.638 8.481 2.078 1.00 91.19 228 ALA A N 1
ATOM 1722 C CA . ALA A 1 228 ? 2.128 7.423 1.203 1.00 91.19 228 ALA A CA 1
ATOM 1723 C C . ALA A 1 228 ? 3.171 6.334 0.882 1.00 91.19 228 ALA A C 1
ATOM 1725 O O . ALA A 1 228 ? 2.813 5.173 0.690 1.00 91.19 228 ALA A O 1
ATOM 1726 N N . PHE A 1 229 ? 4.456 6.692 0.836 1.00 95.50 229 PHE A N 1
ATOM 1727 C CA . PHE A 1 229 ? 5.551 5.775 0.496 1.00 95.50 229 PHE A CA 1
ATOM 1728 C C . PHE A 1 229 ? 6.441 5.399 1.696 1.00 95.50 229 PHE A C 1
ATOM 1730 O O . PHE A 1 229 ? 7.485 4.777 1.507 1.00 95.50 229 PHE A O 1
ATOM 1737 N N . ASP A 1 230 ? 6.043 5.733 2.930 1.00 93.00 230 ASP A N 1
ATOM 1738 C CA . ASP A 1 230 ? 6.774 5.370 4.154 1.00 93.00 230 ASP A CA 1
ATOM 1739 C C . ASP A 1 230 ? 6.590 3.883 4.491 1.00 93.00 230 ASP A C 1
ATOM 1741 O O . ASP A 1 230 ? 5.746 3.508 5.303 1.00 93.00 230 ASP A O 1
ATOM 1745 N N . ILE A 1 231 ? 7.372 3.018 3.848 1.00 94.00 231 ILE A N 1
ATOM 1746 C CA . ILE A 1 231 ? 7.350 1.567 4.060 1.00 94.00 231 ILE A CA 1
ATOM 1747 C C . ILE A 1 231 ? 8.767 0.973 4.080 1.00 94.00 231 ILE A C 1
ATOM 1749 O O . ILE A 1 231 ? 9.736 1.618 3.677 1.00 94.00 231 ILE A O 1
ATOM 1753 N N . ALA A 1 232 ? 8.880 -0.289 4.492 1.00 93.75 232 ALA A N 1
ATOM 1754 C CA . ALA A 1 232 ? 10.120 -1.057 4.516 1.00 93.75 232 ALA A CA 1
ATOM 1755 C C . ALA A 1 232 ? 9.929 -2.493 3.990 1.00 93.75 232 ALA A C 1
ATOM 1757 O O . ALA A 1 232 ? 8.826 -3.044 4.025 1.00 93.75 232 ALA A O 1
ATOM 1758 N N . SER A 1 233 ? 11.020 -3.118 3.529 1.00 91.31 233 SER A N 1
ATOM 1759 C CA . SER A 1 233 ? 11.067 -4.551 3.175 1.00 91.31 233 SER A CA 1
ATOM 1760 C C . SER A 1 233 ? 11.066 -5.469 4.391 1.00 91.31 233 SER A C 1
ATOM 1762 O O . SER A 1 233 ? 10.648 -6.619 4.299 1.00 91.31 233 SER A O 1
ATOM 1764 N N . GLU A 1 234 ? 11.568 -4.983 5.522 1.00 89.31 234 GLU A N 1
ATOM 1765 C CA . GLU A 1 234 ? 11.758 -5.769 6.734 1.00 89.31 234 GLU A CA 1
ATOM 1766 C C . GLU A 1 234 ? 11.066 -5.108 7.915 1.00 89.31 234 GLU A C 1
ATOM 1768 O O . GLU A 1 234 ? 10.924 -3.884 7.985 1.00 89.31 234 GLU A O 1
ATOM 1773 N N . ARG A 1 235 ? 10.646 -5.943 8.865 1.00 88.19 235 ARG A N 1
ATOM 1774 C CA . ARG A 1 235 ? 10.024 -5.465 10.090 1.00 88.19 235 ARG A CA 1
ATOM 1775 C C . ARG A 1 235 ? 11.050 -4.705 10.922 1.00 88.19 235 ARG A C 1
ATOM 1777 O O . ARG A 1 235 ? 12.098 -5.250 11.261 1.00 88.19 235 ARG A O 1
ATOM 1784 N N . GLY A 1 236 ? 10.708 -3.485 11.313 1.00 83.69 236 GLY A N 1
ATOM 1785 C CA . GLY A 1 236 ? 11.555 -2.635 12.148 1.00 83.69 236 GLY A CA 1
ATOM 1786 C C . GLY A 1 236 ? 10.769 -1.959 13.264 1.00 83.69 236 GLY A C 1
ATOM 1787 O O . GLY A 1 236 ? 9.550 -2.071 13.333 1.00 83.69 236 GLY A O 1
ATOM 1788 N N . GLY A 1 237 ? 11.467 -1.215 14.127 1.00 77.81 237 GLY A N 1
ATOM 1789 C CA . GLY A 1 237 ? 10.830 -0.514 15.252 1.00 77.81 237 GLY A CA 1
ATOM 1790 C C . GLY A 1 237 ? 9.833 0.579 14.838 1.00 77.81 237 GLY A C 1
ATOM 1791 O O . GLY A 1 237 ? 8.946 0.914 15.612 1.00 77.81 237 GLY A O 1
ATOM 1792 N N . ARG A 1 238 ? 9.957 1.136 13.623 1.00 81.62 238 ARG A N 1
ATOM 1793 C CA . ARG A 1 238 ? 8.981 2.081 13.047 1.00 81.62 238 ARG A CA 1
ATOM 1794 C C . ARG A 1 238 ? 7.955 1.380 12.157 1.00 81.62 238 ARG A C 1
ATOM 1796 O O . ARG A 1 238 ? 6.791 1.763 12.167 1.00 81.62 238 ARG A O 1
ATOM 1803 N N . HIS A 1 239 ? 8.382 0.370 11.403 1.00 87.06 239 HIS A N 1
ATOM 1804 C CA . HIS A 1 239 ? 7.588 -0.336 10.398 1.00 87.06 239 HIS A CA 1
ATOM 1805 C C . HIS A 1 239 ? 7.177 -1.714 10.922 1.00 87.06 239 HIS A C 1
ATOM 1807 O O . HIS A 1 239 ? 7.824 -2.727 10.651 1.00 87.06 239 HIS A O 1
ATOM 1813 N N . GLU A 1 240 ? 6.117 -1.750 11.727 1.00 80.38 240 GLU A N 1
ATOM 1814 C CA . GLU A 1 240 ? 5.640 -2.985 12.362 1.00 80.38 240 GLU A CA 1
ATOM 1815 C C . GLU A 1 240 ? 4.453 -3.631 11.633 1.00 80.38 240 GLU A C 1
ATOM 1817 O O . GLU A 1 240 ? 4.167 -4.806 11.879 1.00 80.38 240 GLU A O 1
ATOM 1822 N N . LEU A 1 241 ? 3.766 -2.872 10.768 1.00 79.75 241 LEU A N 1
ATOM 1823 C CA . LEU A 1 241 ? 2.518 -3.254 10.108 1.00 79.75 241 LEU A CA 1
ATOM 1824 C C . LEU A 1 241 ? 2.786 -4.095 8.863 1.00 79.75 241 LEU A C 1
ATOM 1826 O O . LEU A 1 241 ? 3.135 -3.540 7.828 1.00 79.75 241 LEU A O 1
ATOM 1830 N N . ALA A 1 242 ? 2.580 -5.408 8.937 1.00 84.88 242 ALA A N 1
ATOM 1831 C CA . ALA A 1 242 ? 2.709 -6.276 7.770 1.00 84.88 242 ALA A CA 1
ATOM 1832 C C . ALA A 1 242 ? 1.455 -6.189 6.885 1.00 84.88 242 ALA A C 1
ATOM 1834 O O . ALA A 1 242 ? 0.362 -6.601 7.291 1.00 84.88 242 ALA A O 1
ATOM 1835 N N . VAL A 1 243 ? 1.617 -5.698 5.660 1.00 88.00 243 VAL A N 1
ATOM 1836 C CA . VAL A 1 243 ? 0.534 -5.532 4.685 1.00 88.00 243 VAL A CA 1
ATOM 1837 C C . VAL A 1 243 ? 0.966 -6.078 3.330 1.00 88.00 243 VAL A C 1
ATOM 1839 O O . VAL A 1 243 ? 2.121 -5.948 2.933 1.00 88.00 243 VAL A O 1
ATOM 1842 N N . ASP A 1 244 ? 0.048 -6.740 2.637 1.00 93.62 244 ASP A N 1
ATOM 1843 C CA . ASP A 1 244 ? 0.277 -7.159 1.262 1.00 93.62 244 ASP A CA 1
ATOM 1844 C C . ASP A 1 244 ? 0.321 -5.934 0.335 1.00 93.62 244 ASP A C 1
ATOM 1846 O O . ASP A 1 244 ? -0.492 -5.013 0.452 1.00 93.62 244 ASP A O 1
ATOM 1850 N N . LEU A 1 245 ? 1.283 -5.925 -0.584 1.00 95.12 245 LEU A N 1
ATOM 1851 C CA . LEU A 1 245 ? 1.546 -4.817 -1.492 1.00 95.12 245 LEU A CA 1
ATOM 1852 C C . LEU A 1 245 ? 0.308 -4.426 -2.308 1.00 95.12 245 LEU A C 1
ATOM 1854 O O . LEU A 1 245 ? 0.078 -3.236 -2.501 1.00 95.12 245 LEU A O 1
ATOM 1858 N N . ASP A 1 246 ? -0.531 -5.379 -2.721 1.00 94.00 246 ASP A N 1
ATOM 1859 C CA . ASP A 1 246 ? -1.740 -5.067 -3.496 1.00 94.00 246 ASP A CA 1
ATOM 1860 C C . ASP A 1 246 ? -2.790 -4.344 -2.652 1.00 94.00 246 ASP A C 1
ATOM 1862 O O . ASP A 1 246 ? -3.514 -3.481 -3.150 1.00 94.00 246 ASP A O 1
ATOM 1866 N N . VAL A 1 247 ? -2.879 -4.690 -1.364 1.00 89.31 247 VAL A N 1
ATOM 1867 C CA . VAL A 1 247 ? -3.763 -4.001 -0.414 1.00 89.31 247 VAL A CA 1
ATOM 1868 C C . VAL A 1 247 ? -3.259 -2.582 -0.186 1.00 89.31 247 VAL A C 1
ATOM 1870 O O . VAL A 1 247 ? -4.054 -1.643 -0.186 1.00 89.31 247 VAL A O 1
ATOM 1873 N N . TRP A 1 248 ? -1.944 -2.419 -0.028 1.00 91.62 248 TRP A N 1
ATOM 1874 C CA . TRP A 1 248 ? -1.323 -1.113 0.160 1.00 91.62 248 TRP A CA 1
ATOM 1875 C C . TRP A 1 248 ? -1.511 -0.203 -1.053 1.00 91.62 248 TRP A C 1
ATOM 1877 O O . TRP A 1 248 ? -1.974 0.920 -0.899 1.00 91.62 248 TRP A O 1
ATOM 1887 N N . LEU A 1 249 ? -1.232 -0.693 -2.263 1.00 92.69 249 LEU A N 1
ATOM 1888 C CA . LEU A 1 249 ? -1.356 0.086 -3.501 1.00 92.69 249 LEU A CA 1
ATOM 1889 C C . LEU A 1 249 ? -2.775 0.636 -3.718 1.00 92.69 249 LEU A C 1
ATOM 1891 O O . LEU A 1 249 ? -2.938 1.745 -4.225 1.00 92.69 249 LEU A O 1
ATOM 1895 N N . ARG A 1 250 ? -3.799 -0.097 -3.270 1.00 88.69 250 ARG A N 1
ATOM 1896 C CA . ARG A 1 250 ? -5.207 0.324 -3.339 1.00 88.69 250 ARG A CA 1
ATOM 1897 C C . ARG A 1 250 ? -5.635 1.248 -2.204 1.00 88.69 250 ARG A C 1
ATOM 1899 O O . ARG A 1 250 ? -6.754 1.753 -2.241 1.00 88.69 250 ARG A O 1
ATOM 1906 N N . HIS A 1 251 ? -4.800 1.444 -1.188 1.00 83.38 251 HIS A N 1
ATOM 1907 C CA . HIS A 1 251 ? -5.143 2.302 -0.066 1.00 83.38 251 HIS A CA 1
ATOM 1908 C C . HIS A 1 251 ? -5.278 3.749 -0.538 1.00 83.38 251 HIS A C 1
ATOM 1910 O O . HIS A 1 251 ? -4.402 4.274 -1.227 1.00 83.38 251 HIS A O 1
ATOM 1916 N N . GLU A 1 252 ? -6.383 4.388 -0.169 1.00 83.06 252 GLU A N 1
ATOM 1917 C CA . GLU A 1 252 ? -6.636 5.779 -0.511 1.00 83.06 252 GLU A CA 1
ATOM 1918 C C . GLU A 1 252 ? -5.955 6.717 0.483 1.00 83.06 252 GLU A C 1
ATOM 1920 O O . GLU A 1 252 ? -6.121 6.602 1.696 1.00 83.06 252 GLU A O 1
ATOM 1925 N N . GLN A 1 253 ? -5.201 7.670 -0.050 1.00 79.75 253 GLN A N 1
ATOM 1926 C CA . GLN A 1 253 ? -4.516 8.706 0.703 1.00 79.75 253 GLN A CA 1
ATOM 1927 C C . GLN A 1 253 ? -5.201 10.055 0.478 1.00 79.75 253 GLN A C 1
ATOM 1929 O O . GLN A 1 253 ? -5.628 10.345 -0.646 1.00 79.75 253 GLN A O 1
ATOM 1934 N N . PRO A 1 254 ? -5.291 10.911 1.512 1.00 81.06 254 PRO A N 1
ATOM 1935 C CA . PRO A 1 254 ? -5.660 12.304 1.326 1.00 81.06 254 PRO A CA 1
ATOM 1936 C C . PRO A 1 254 ? -4.751 12.972 0.294 1.00 81.06 254 PRO A C 1
ATOM 1938 O O . PRO A 1 254 ? -3.541 12.749 0.272 1.00 81.06 254 PRO A O 1
ATOM 1941 N N . TRP A 1 255 ? -5.334 13.820 -0.544 1.00 86.94 255 TRP A N 1
ATOM 1942 C CA . TRP A 1 255 ? -4.624 14.533 -1.592 1.00 86.94 255 TRP A CA 1
ATOM 1943 C C . TRP A 1 255 ? -5.084 15.989 -1.703 1.00 86.94 255 TRP A C 1
ATOM 1945 O O . TRP A 1 255 ? -6.023 16.434 -1.036 1.00 86.94 255 TRP A O 1
ATOM 1955 N N . GLN A 1 256 ? -4.388 16.770 -2.528 1.00 83.00 256 GLN A N 1
ATOM 1956 C CA . GLN A 1 256 ? -4.632 18.207 -2.663 1.00 83.00 256 GLN A CA 1
ATOM 1957 C C . GLN A 1 256 ? -6.087 18.508 -3.036 1.00 83.00 256 GLN A C 1
ATOM 1959 O O . GLN A 1 256 ? -6.615 17.903 -3.962 1.00 83.00 256 GLN A O 1
ATOM 1964 N N . GLY A 1 257 ? -6.713 19.490 -2.385 1.00 79.44 257 GLY A N 1
ATOM 1965 C CA . GLY A 1 257 ? -8.092 19.887 -2.695 1.00 79.44 257 GLY A CA 1
ATOM 1966 C C . GLY A 1 257 ? -9.164 18.974 -2.089 1.00 79.44 257 GLY A C 1
ATOM 1967 O O . GLY A 1 257 ? -10.284 18.953 -2.585 1.00 79.44 257 GLY A O 1
ATOM 1968 N N . GLY A 1 258 ? -8.832 18.208 -1.043 1.00 77.25 258 GLY A N 1
ATOM 1969 C CA . GLY A 1 258 ? -9.794 17.382 -0.298 1.00 77.25 258 GLY A CA 1
ATOM 1970 C C . GLY A 1 258 ? -10.211 16.088 -1.002 1.00 77.25 258 GLY A C 1
ATOM 1971 O O . GLY A 1 258 ? -11.064 15.367 -0.495 1.00 77.25 258 GLY A O 1
ATOM 1972 N N . ARG A 1 259 ? -9.607 15.784 -2.153 1.00 85.38 259 ARG A N 1
ATOM 1973 C CA . ARG A 1 259 ? -9.755 14.502 -2.854 1.00 85.38 259 ARG A CA 1
ATOM 1974 C C . ARG A 1 259 ? -8.929 13.418 -2.166 1.00 85.38 259 ARG A C 1
ATOM 1976 O O . ARG A 1 259 ? -7.947 13.714 -1.488 1.00 85.38 259 ARG A O 1
ATOM 1983 N N . THR A 1 260 ? -9.312 12.168 -2.381 1.00 83.00 260 THR A N 1
ATOM 1984 C CA . THR A 1 260 ? -8.503 10.996 -2.050 1.00 83.00 260 THR A CA 1
ATOM 1985 C C . THR A 1 260 ? -7.988 10.357 -3.337 1.00 83.00 260 THR A C 1
ATOM 1987 O O . THR A 1 260 ? -8.639 10.432 -4.381 1.00 83.00 260 THR A O 1
ATOM 1990 N N . VAL A 1 261 ? -6.785 9.788 -3.294 1.00 84.88 261 VAL A N 1
ATOM 1991 C CA . VAL A 1 261 ? -6.185 9.057 -4.420 1.00 84.88 261 VAL A CA 1
ATOM 1992 C C . VAL A 1 261 ? -5.557 7.770 -3.911 1.00 84.88 261 VAL A C 1
ATOM 1994 O O . VAL A 1 261 ? -4.977 7.756 -2.827 1.00 84.88 261 VAL A O 1
ATOM 1997 N N . SER A 1 262 ? -5.652 6.685 -4.677 1.00 89.69 262 SER A N 1
ATOM 1998 C CA . SER A 1 262 ? -4.933 5.457 -4.326 1.00 89.69 262 SER A CA 1
ATOM 1999 C C . SER A 1 262 ? -3.417 5.658 -4.438 1.00 89.69 262 SER A C 1
ATOM 2001 O O . SER A 1 262 ? -2.950 6.487 -5.228 1.00 89.69 262 SER A O 1
ATOM 2003 N N . ILE A 1 263 ? -2.636 4.885 -3.681 1.00 92.75 263 ILE A N 1
ATOM 2004 C CA . ILE A 1 263 ? -1.166 4.901 -3.776 1.00 92.75 263 ILE A CA 1
ATOM 2005 C C . ILE A 1 263 ? -0.704 4.521 -5.190 1.00 92.75 263 ILE A C 1
ATOM 2007 O O . ILE A 1 263 ? 0.237 5.117 -5.710 1.00 92.75 263 ILE A O 1
ATOM 2011 N N . GLU A 1 264 ? -1.394 3.589 -5.844 1.00 94.88 264 GLU A N 1
ATOM 2012 C CA . GLU A 1 264 ? -1.160 3.225 -7.243 1.00 94.88 264 GLU A CA 1
ATOM 2013 C C . GLU A 1 264 ? -1.349 4.423 -8.188 1.00 94.88 264 GLU A C 1
ATOM 2015 O O . GLU A 1 264 ? -0.469 4.737 -8.990 1.00 94.88 264 GLU A O 1
ATOM 2020 N N . THR A 1 265 ? -2.469 5.143 -8.061 1.00 94.69 265 THR A N 1
ATOM 2021 C CA . THR A 1 265 ? -2.740 6.352 -8.855 1.00 94.69 265 THR A CA 1
ATOM 2022 C C . THR A 1 265 ? -1.693 7.431 -8.594 1.00 94.69 265 THR A C 1
ATOM 2024 O O . THR A 1 265 ? -1.225 8.069 -9.537 1.00 94.69 265 THR A O 1
ATOM 2027 N N . LEU A 1 266 ? -1.287 7.611 -7.335 1.00 95.31 266 LEU A N 1
ATOM 2028 C CA . LEU A 1 266 ? -0.242 8.559 -6.966 1.00 95.31 266 LEU A CA 1
ATOM 2029 C C . LEU A 1 266 ? 1.113 8.180 -7.578 1.00 95.31 266 LEU A C 1
ATOM 2031 O O . LEU A 1 266 ? 1.811 9.051 -8.089 1.00 95.31 266 LEU A O 1
ATOM 2035 N N . LEU A 1 267 ? 1.476 6.895 -7.577 1.00 96.75 267 LEU A N 1
ATOM 2036 C CA . LEU A 1 267 ? 2.712 6.407 -8.191 1.00 96.75 267 LEU A CA 1
ATOM 2037 C C . LEU A 1 267 ? 2.746 6.701 -9.698 1.00 96.75 267 LEU A C 1
ATOM 2039 O O . LEU A 1 267 ? 3.740 7.228 -10.203 1.00 96.75 267 LEU A O 1
ATOM 2043 N N . VAL A 1 268 ? 1.645 6.421 -10.402 1.00 95.44 268 VAL A N 1
ATOM 2044 C CA . VAL A 1 268 ? 1.508 6.750 -11.829 1.00 95.44 268 VAL A CA 1
ATOM 2045 C C . VAL A 1 268 ? 1.593 8.262 -12.042 1.00 95.44 268 VAL A C 1
ATOM 2047 O O . VAL A 1 268 ? 2.330 8.709 -12.920 1.00 95.44 268 VAL A O 1
ATOM 2050 N N . GLY A 1 269 ? 0.913 9.051 -11.205 1.00 95.12 269 GLY A N 1
ATOM 2051 C CA . GLY A 1 269 ? 0.977 10.512 -11.232 1.00 95.12 269 GLY A CA 1
ATOM 2052 C C . GLY A 1 269 ? 2.399 11.044 -11.048 1.00 95.12 269 GLY A C 1
ATOM 2053 O O . GLY A 1 269 ? 2.822 11.914 -11.800 1.00 95.12 269 GLY A O 1
ATOM 2054 N N . ILE A 1 270 ? 3.183 10.472 -10.128 1.00 96.25 270 ILE A N 1
ATOM 2055 C CA . ILE A 1 270 ? 4.598 10.821 -9.931 1.00 96.25 270 ILE A CA 1
ATOM 2056 C C . ILE A 1 270 ? 5.432 10.476 -11.167 1.00 96.25 270 ILE A C 1
ATOM 2058 O O . ILE A 1 270 ? 6.228 11.301 -11.620 1.00 96.25 270 ILE A O 1
ATOM 2062 N N . SER A 1 271 ? 5.257 9.280 -11.732 1.00 95.75 271 SER A N 1
ATOM 2063 C CA . SER A 1 271 ? 5.982 8.865 -12.938 1.00 95.75 271 SER A CA 1
ATOM 2064 C C . SER A 1 271 ? 5.695 9.791 -14.121 1.00 95.75 271 SER A C 1
ATOM 2066 O O . SER A 1 271 ? 6.617 10.227 -14.811 1.00 95.75 271 SER A O 1
ATOM 2068 N N . GLU A 1 272 ? 4.430 10.155 -14.325 1.00 94.25 272 GLU A N 1
ATOM 2069 C CA . GLU A 1 272 ? 4.021 11.084 -15.378 1.00 94.25 272 GLU A CA 1
ATOM 2070 C C . GLU A 1 272 ? 4.510 12.504 -15.121 1.00 94.25 272 GLU A C 1
ATOM 2072 O O . GLU A 1 272 ? 5.049 13.137 -16.031 1.00 94.25 272 GLU A O 1
ATOM 2077 N N . ALA A 1 273 ? 4.392 12.977 -13.880 1.00 95.06 273 ALA A N 1
ATOM 2078 C CA . ALA A 1 273 ? 4.876 14.283 -13.480 1.00 95.06 273 ALA A CA 1
ATOM 2079 C C . ALA A 1 273 ? 6.378 14.405 -13.713 1.00 95.06 273 ALA A C 1
ATOM 2081 O O . ALA A 1 273 ? 6.810 15.483 -14.090 1.00 95.06 273 ALA A O 1
ATOM 2082 N N . LEU A 1 274 ? 7.172 13.342 -13.537 1.00 94.75 274 LEU A N 1
ATOM 2083 C CA . LEU A 1 274 ? 8.624 13.334 -13.761 1.00 94.75 274 LEU A CA 1
ATOM 2084 C C . LEU A 1 274 ? 9.045 13.074 -15.213 1.00 94.75 274 LEU A C 1
ATOM 2086 O O . LEU A 1 274 ? 10.188 13.377 -15.568 1.00 94.75 274 LEU A O 1
ATOM 2090 N N . ALA A 1 275 ? 8.159 12.537 -16.053 1.00 91.19 275 ALA A N 1
ATOM 2091 C CA . ALA A 1 275 ? 8.457 12.254 -17.452 1.00 91.19 275 ALA A CA 1
ATOM 2092 C C . ALA A 1 275 ? 8.840 13.529 -18.228 1.00 91.19 275 ALA A C 1
ATOM 2094 O O . ALA A 1 275 ? 8.552 14.659 -17.821 1.00 91.19 275 ALA A O 1
ATOM 2095 N N . LEU A 1 276 ? 9.516 13.363 -19.368 1.00 83.19 276 LEU A N 1
ATOM 2096 C CA . LEU A 1 276 ? 9.815 14.496 -20.244 1.00 83.19 276 LEU A CA 1
ATOM 2097 C C . LEU A 1 276 ? 8.503 15.157 -20.709 1.00 83.19 276 LEU A C 1
ATOM 2099 O O . LEU A 1 276 ? 7.589 14.430 -21.114 1.00 83.19 276 LEU A O 1
ATOM 2103 N N . PRO A 1 277 ? 8.400 16.502 -20.671 1.00 78.12 277 PRO A N 1
ATOM 2104 C CA . PRO A 1 277 ? 7.226 17.203 -21.174 1.00 78.12 277 PRO A CA 1
ATOM 2105 C C . PRO A 1 277 ? 6.935 16.792 -22.616 1.00 78.12 277 PRO A C 1
ATOM 2107 O O . PRO A 1 277 ? 7.839 16.768 -23.454 1.00 78.12 277 PRO A O 1
ATOM 2110 N N . ARG A 1 278 ? 5.675 16.472 -22.907 1.00 78.31 278 ARG A N 1
ATOM 2111 C CA . ARG A 1 278 ? 5.220 16.186 -24.269 1.00 78.31 278 ARG A CA 1
ATOM 2112 C C . ARG A 1 278 ? 4.478 17.399 -24.817 1.00 78.31 278 ARG A C 1
ATOM 2114 O O . ARG A 1 278 ? 3.822 18.114 -24.065 1.00 78.31 278 ARG A O 1
ATOM 2121 N N . ALA A 1 279 ? 4.586 17.636 -26.123 1.00 77.19 279 ALA A N 1
ATOM 2122 C CA . ALA A 1 279 ? 3.981 18.804 -26.770 1.00 77.19 279 ALA A CA 1
ATOM 2123 C C . ALA A 1 279 ? 2.445 18.857 -26.621 1.00 77.19 279 ALA A C 1
ATOM 2125 O O . ALA A 1 279 ? 1.861 19.934 -26.660 1.00 77.19 279 ALA A O 1
ATOM 2126 N N . ASP A 1 280 ? 1.807 17.704 -26.427 1.00 82.31 280 ASP A N 1
ATOM 2127 C CA . ASP A 1 280 ? 0.364 17.513 -26.272 1.00 82.31 280 ASP A CA 1
ATOM 2128 C C . ASP A 1 280 ? -0.123 17.565 -24.813 1.00 82.31 280 ASP A C 1
ATOM 2130 O O . ASP A 1 280 ? -1.330 17.611 -24.575 1.00 82.31 280 ASP A O 1
ATOM 2134 N N . ARG A 1 281 ? 0.785 17.594 -23.828 1.00 82.12 281 ARG A N 1
ATOM 2135 C CA . ARG A 1 281 ? 0.440 17.640 -22.400 1.00 82.12 281 ARG A CA 1
ATOM 2136 C C . ARG A 1 281 ? 1.299 18.675 -21.665 1.00 82.12 281 ARG A C 1
ATOM 2138 O O . ARG A 1 281 ? 2.405 18.346 -21.226 1.00 82.12 281 ARG A O 1
ATOM 2145 N N . PRO A 1 282 ? 0.813 19.920 -21.503 1.00 83.56 282 PRO A N 1
ATOM 2146 C CA . PRO A 1 282 ? 1.498 20.904 -20.675 1.00 83.56 282 PRO A CA 1
ATOM 2147 C C . PRO A 1 282 ? 1.539 20.449 -19.209 1.00 83.56 282 PRO A C 1
ATOM 2149 O O . PRO A 1 282 ? 0.654 19.729 -18.747 1.00 83.56 282 PRO A O 1
ATOM 2152 N N . LEU A 1 283 ? 2.563 20.894 -18.473 1.00 88.31 283 LEU A N 1
ATOM 2153 C CA . LEU A 1 283 ? 2.702 20.602 -17.044 1.00 88.31 283 LEU A CA 1
ATOM 2154 C C . LEU A 1 283 ? 1.564 21.253 -16.251 1.00 88.31 283 LEU A C 1
ATOM 2156 O O . LEU A 1 283 ? 1.439 22.483 -16.218 1.00 88.31 283 LEU A O 1
ATOM 2160 N N . SER A 1 284 ? 0.774 20.426 -15.574 1.00 92.31 284 SER A N 1
ATOM 2161 C CA . SER A 1 284 ? -0.264 20.892 -14.656 1.00 92.31 284 SER A CA 1
ATOM 2162 C C . SER A 1 284 ? 0.342 21.541 -13.400 1.00 92.31 284 SER A C 1
ATOM 2164 O O . SER A 1 284 ? 1.543 21.424 -13.128 1.00 92.31 284 SER A O 1
ATOM 2166 N N . ASP A 1 285 ? -0.477 22.254 -12.618 1.00 93.31 285 ASP A N 1
ATOM 2167 C CA . ASP A 1 285 ? -0.060 22.750 -11.295 1.00 93.31 285 ASP A CA 1
ATOM 2168 C C . ASP A 1 285 ? 0.332 21.596 -10.358 1.00 93.31 285 ASP A C 1
ATOM 2170 O O . ASP A 1 285 ? 1.289 21.711 -9.593 1.00 93.31 285 ASP A O 1
ATOM 2174 N N . GLU A 1 286 ? -0.363 20.463 -10.466 1.00 93.50 286 GLU A N 1
ATOM 2175 C CA . GLU A 1 286 ? -0.084 19.246 -9.705 1.00 93.50 286 GLU A CA 1
ATOM 2176 C C . GLU A 1 286 ? 1.277 18.641 -10.083 1.00 93.50 286 GLU A C 1
ATOM 2178 O O . GLU A 1 286 ? 2.091 18.377 -9.197 1.00 93.50 286 GLU A O 1
ATOM 2183 N N . ASP A 1 287 ? 1.588 18.530 -11.382 1.00 95.00 287 ASP A N 1
ATOM 2184 C CA . ASP A 1 287 ? 2.897 18.042 -11.846 1.00 95.00 287 ASP A CA 1
ATOM 2185 C C . ASP A 1 287 ? 4.036 18.927 -11.320 1.00 95.00 287 ASP A C 1
ATOM 2187 O O . ASP A 1 287 ? 5.082 18.437 -10.885 1.00 95.00 287 ASP A O 1
ATOM 2191 N N . ARG A 1 288 ? 3.833 20.253 -11.334 1.00 95.31 288 ARG A N 1
ATOM 2192 C CA . ARG A 1 288 ? 4.797 21.217 -10.789 1.00 95.31 288 ARG A CA 1
ATOM 2193 C C . ARG A 1 288 ? 4.985 21.036 -9.284 1.00 95.31 288 ARG A C 1
ATOM 2195 O O . ARG A 1 288 ? 6.126 21.042 -8.825 1.00 95.31 288 ARG A O 1
ATOM 2202 N N . ALA A 1 289 ? 3.905 20.830 -8.533 1.00 95.31 289 ALA A N 1
ATOM 2203 C CA . ALA A 1 289 ? 3.971 20.616 -7.091 1.00 95.31 289 ALA A CA 1
ATOM 2204 C C . ALA A 1 289 ? 4.677 19.297 -6.725 1.00 95.31 289 ALA A C 1
ATOM 2206 O O . ALA A 1 289 ? 5.494 19.281 -5.805 1.00 95.31 289 ALA A O 1
ATOM 2207 N N . ILE A 1 290 ? 4.434 18.216 -7.474 1.00 96.12 290 ILE A N 1
ATOM 2208 C CA . ILE A 1 290 ? 5.136 16.932 -7.307 1.00 96.12 290 ILE A CA 1
ATOM 2209 C C . ILE A 1 290 ? 6.638 17.094 -7.587 1.00 96.12 290 ILE A C 1
ATOM 2211 O O . ILE A 1 290 ? 7.471 16.656 -6.790 1.00 96.12 290 ILE A O 1
ATOM 2215 N N . ARG A 1 291 ? 7.007 17.760 -8.691 1.00 95.62 291 ARG A N 1
ATOM 2216 C CA . ARG A 1 291 ? 8.417 18.024 -9.038 1.00 95.62 291 ARG A CA 1
ATOM 2217 C C . ARG A 1 291 ? 9.129 18.855 -7.972 1.00 95.62 291 ARG A C 1
ATOM 2219 O O . ARG A 1 291 ? 10.268 18.534 -7.626 1.00 95.62 291 ARG A O 1
ATOM 2226 N N . ALA A 1 292 ? 8.471 19.895 -7.458 1.00 95.62 292 ALA A N 1
ATOM 2227 C CA . ALA A 1 292 ? 8.999 20.723 -6.377 1.00 95.62 292 ALA A CA 1
ATOM 2228 C C . ALA A 1 292 ? 9.204 19.888 -5.106 1.00 95.62 292 ALA A C 1
ATOM 2230 O O . ALA A 1 292 ? 10.311 19.850 -4.574 1.00 95.62 292 ALA A O 1
ATOM 2231 N N . ALA A 1 293 ? 8.196 19.109 -4.696 1.00 95.56 293 ALA A N 1
ATOM 2232 C CA . ALA A 1 293 ? 8.278 18.235 -3.527 1.00 95.56 293 ALA A CA 1
ATOM 2233 C C . ALA A 1 293 ? 9.472 17.266 -3.594 1.00 95.56 293 ALA A C 1
ATOM 2235 O O . ALA A 1 293 ? 10.251 17.181 -2.647 1.00 95.56 293 ALA A O 1
ATOM 2236 N N . LEU A 1 294 ? 9.673 16.592 -4.728 1.00 94.50 294 LEU A N 1
ATOM 2237 C CA . LEU A 1 294 ? 10.786 15.653 -4.921 1.00 94.50 294 LEU A CA 1
ATOM 2238 C C . LEU A 1 294 ? 12.162 16.333 -5.023 1.00 94.50 294 LEU A C 1
ATOM 2240 O O . LEU A 1 294 ? 13.187 15.696 -4.778 1.00 94.50 294 LEU A O 1
ATOM 2244 N N . SER A 1 295 ? 12.198 17.617 -5.383 1.00 92.56 295 SER A N 1
ATOM 2245 C CA . SER A 1 295 ? 13.438 18.393 -5.497 1.00 92.56 295 SER A CA 1
ATOM 2246 C C . SER A 1 295 ? 13.827 19.079 -4.185 1.00 92.56 295 SER A C 1
ATOM 2248 O O . SER A 1 295 ? 15.011 19.281 -3.924 1.00 92.56 295 SER A O 1
ATOM 2250 N N . GLU A 1 296 ? 12.863 19.439 -3.347 1.00 91.44 296 GLU A N 1
ATOM 2251 C CA . GLU A 1 296 ? 13.091 20.294 -2.177 1.00 91.44 296 GLU A CA 1
ATOM 2252 C C . GLU A 1 296 ? 13.053 19.512 -0.858 1.00 91.44 296 GLU A C 1
ATOM 2254 O O . GLU A 1 296 ? 13.728 19.886 0.100 1.00 91.44 296 GLU A O 1
ATOM 2259 N N . SER A 1 297 ? 12.322 18.394 -0.802 1.00 89.69 297 SER A N 1
ATOM 2260 C CA . SER A 1 297 ? 12.111 17.628 0.428 1.00 89.69 297 SER A CA 1
ATOM 2261 C C . SER A 1 297 ? 12.964 16.359 0.477 1.00 89.69 297 SER A C 1
ATOM 2263 O O . SER A 1 297 ? 12.714 15.382 -0.232 1.00 89.69 297 SER A O 1
ATOM 2265 N N . GLY A 1 298 ? 13.947 16.344 1.385 1.00 91.88 298 GLY A N 1
ATOM 2266 C CA . GLY A 1 298 ? 14.762 15.155 1.658 1.00 91.88 298 GLY A CA 1
ATOM 2267 C C . GLY A 1 298 ? 13.932 13.955 2.128 1.00 91.88 298 GLY A C 1
ATOM 2268 O O . GLY A 1 298 ? 14.148 12.848 1.651 1.00 91.88 298 GLY A O 1
ATOM 2269 N N . SER A 1 299 ? 12.920 14.176 2.972 1.00 91.88 299 SER A N 1
ATOM 2270 C CA . SER A 1 299 ? 12.047 13.104 3.471 1.00 91.88 299 SER A CA 1
ATOM 2271 C C . SER A 1 299 ? 11.175 12.481 2.378 1.00 91.88 299 SER A C 1
ATOM 2273 O O . SER A 1 299 ? 10.943 11.275 2.395 1.00 91.88 299 SER A O 1
ATOM 2275 N N . THR A 1 300 ? 10.725 13.275 1.400 1.00 94.69 300 THR A N 1
ATOM 2276 C CA . THR A 1 300 ? 9.976 12.762 0.237 1.00 94.69 300 THR A CA 1
ATOM 2277 C C . THR A 1 300 ? 10.852 11.829 -0.595 1.00 94.69 300 THR A C 1
ATOM 2279 O O . THR A 1 300 ? 10.425 10.742 -0.985 1.00 94.69 300 THR A O 1
ATOM 2282 N N . LEU A 1 301 ? 12.102 12.240 -0.825 1.00 95.69 301 LEU A N 1
ATOM 2283 C CA . LEU A 1 301 ? 13.086 11.446 -1.549 1.00 95.69 301 LEU A CA 1
ATOM 2284 C C . LEU A 1 301 ? 13.429 10.148 -0.807 1.00 95.69 301 LEU A C 1
ATOM 2286 O O . LEU A 1 301 ? 13.464 9.079 -1.413 1.00 95.69 301 LEU A O 1
ATOM 2290 N N . GLU A 1 302 ? 13.655 10.233 0.505 1.00 95.38 302 GLU A N 1
ATOM 2291 C CA . GLU A 1 302 ? 13.943 9.077 1.357 1.00 95.38 302 GLU A CA 1
ATOM 2292 C C . GLU A 1 302 ? 12.801 8.062 1.356 1.00 95.38 302 GLU A C 1
ATOM 2294 O O . GLU A 1 302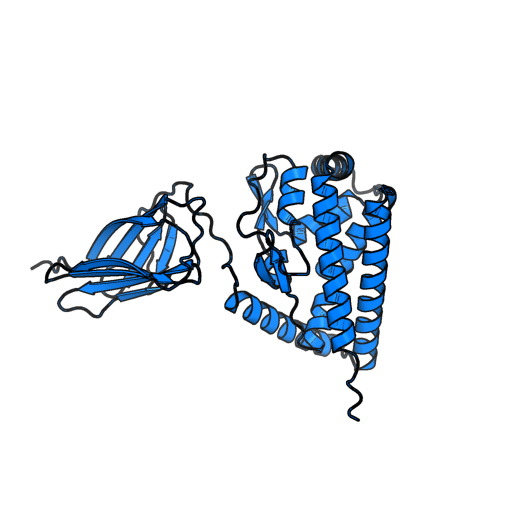 ? 13.068 6.872 1.189 1.00 95.38 302 GLU A O 1
ATOM 2299 N N . ALA A 1 303 ? 11.550 8.514 1.480 1.00 95.06 303 ALA A N 1
ATOM 2300 C CA . ALA A 1 303 ? 10.379 7.642 1.440 1.00 95.06 303 ALA A CA 1
ATOM 2301 C C . ALA A 1 303 ? 10.261 6.919 0.091 1.00 95.06 303 ALA A C 1
ATOM 2303 O O . ALA A 1 303 ? 10.128 5.698 0.054 1.00 95.06 303 ALA A O 1
ATOM 2304 N N . LEU A 1 304 ? 10.406 7.640 -1.028 1.00 96.88 304 LEU A N 1
ATOM 2305 C CA . LEU A 1 304 ? 10.339 7.030 -2.358 1.00 96.88 304 LEU A CA 1
ATOM 2306 C C . LEU A 1 304 ? 11.480 6.022 -2.591 1.00 96.88 304 LEU A C 1
ATOM 2308 O O . LEU A 1 304 ? 11.251 4.934 -3.119 1.00 96.88 304 LEU A O 1
ATOM 2312 N N . CYS A 1 305 ? 12.701 6.340 -2.151 1.00 97.75 305 CYS A N 1
ATOM 2313 C CA . CYS A 1 305 ? 13.830 5.407 -2.188 1.00 97.75 305 CYS A CA 1
ATOM 2314 C C . CYS A 1 305 ? 13.631 4.203 -1.253 1.00 97.75 305 CYS A C 1
ATOM 2316 O O . CYS A 1 305 ? 14.073 3.099 -1.574 1.00 97.75 305 CYS A O 1
ATOM 2318 N N . GLY A 1 306 ? 12.988 4.396 -0.099 1.00 96.69 306 GLY A N 1
ATOM 2319 C CA . GLY A 1 306 ? 12.600 3.333 0.829 1.00 96.69 306 GLY A CA 1
ATOM 2320 C C . GLY A 1 306 ?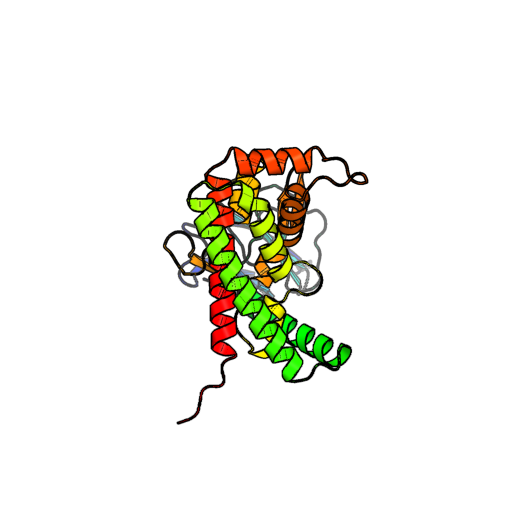 11.601 2.371 0.190 1.00 96.69 306 GLY A C 1
ATOM 2321 O O . GLY A 1 306 ? 11.860 1.169 0.141 1.00 96.69 306 GLY A O 1
ATOM 2322 N N . PHE A 1 307 ? 10.539 2.910 -0.414 1.00 97.69 307 PHE A N 1
ATOM 2323 C CA . PHE A 1 307 ? 9.568 2.150 -1.201 1.00 97.69 307 PHE A CA 1
ATOM 2324 C C . PHE A 1 307 ? 10.241 1.371 -2.338 1.00 97.69 307 PHE A C 1
ATOM 2326 O O . PHE A 1 307 ? 10.043 0.164 -2.460 1.00 97.69 307 PHE A O 1
ATOM 2333 N N . ALA A 1 308 ? 11.116 2.017 -3.111 1.00 98.19 308 ALA A N 1
ATOM 2334 C CA . ALA A 1 308 ? 11.869 1.360 -4.178 1.00 98.19 308 ALA A CA 1
ATOM 2335 C C . ALA A 1 308 ? 12.798 0.246 -3.683 1.00 98.19 308 ALA A C 1
ATOM 2337 O O . ALA A 1 308 ? 12.854 -0.827 -4.283 1.00 98.19 308 ALA A O 1
ATOM 2338 N N . SER A 1 309 ? 13.472 0.461 -2.551 1.00 98.06 309 SER A N 1
ATOM 2339 C CA . SER A 1 309 ? 14.284 -0.578 -1.908 1.00 98.06 309 SER A CA 1
ATOM 2340 C C . SER A 1 309 ? 13.419 -1.775 -1.505 1.00 98.06 309 SER A C 1
ATOM 2342 O O . SER A 1 309 ? 13.809 -2.920 -1.726 1.00 98.06 309 SER A O 1
ATOM 2344 N N . ALA A 1 310 ? 12.227 -1.519 -0.953 1.00 97.69 310 ALA A N 1
ATOM 2345 C CA . ALA A 1 310 ? 11.309 -2.569 -0.536 1.00 97.69 310 ALA A CA 1
ATOM 2346 C C . ALA A 1 310 ? 10.818 -3.410 -1.722 1.00 97.69 310 ALA A C 1
ATOM 2348 O O . ALA A 1 310 ? 10.864 -4.639 -1.675 1.00 97.69 310 ALA A O 1
ATOM 2349 N N . VAL A 1 311 ? 10.432 -2.751 -2.815 1.00 97.94 311 VAL A N 1
ATOM 2350 C CA . VAL A 1 311 ? 9.996 -3.402 -4.058 1.00 97.94 311 VAL A CA 1
ATOM 2351 C C . VAL A 1 311 ? 11.131 -4.214 -4.686 1.00 97.94 311 VAL A C 1
ATOM 2353 O O . VAL A 1 311 ? 10.908 -5.354 -5.083 1.00 97.94 311 VAL A O 1
ATOM 2356 N N . SER A 1 312 ? 12.361 -3.690 -4.709 1.00 97.81 312 SER A N 1
ATOM 2357 C CA . SER A 1 312 ? 13.542 -4.442 -5.168 1.00 97.81 312 SER A CA 1
ATOM 2358 C C . SER A 1 312 ? 13.832 -5.679 -4.295 1.00 97.81 312 SER A C 1
ATOM 2360 O O . SER A 1 312 ? 14.230 -6.735 -4.790 1.00 97.81 312 SER A O 1
ATOM 2362 N N . GLY A 1 313 ? 13.580 -5.599 -2.985 1.00 96.75 313 GLY A N 1
ATOM 2363 C CA . GLY A 1 313 ? 13.644 -6.765 -2.101 1.00 96.75 313 GLY A CA 1
ATOM 2364 C C . GLY A 1 313 ? 12.617 -7.840 -2.478 1.00 96.75 313 GLY A C 1
ATOM 2365 O O . GLY A 1 313 ? 12.950 -9.026 -2.545 1.00 96.75 313 GLY A O 1
ATOM 2366 N N . LEU A 1 314 ? 11.383 -7.427 -2.784 1.00 97.25 314 LEU A N 1
ATOM 2367 C CA . LEU A 1 314 ? 10.308 -8.331 -3.198 1.00 97.25 314 LEU A CA 1
ATOM 2368 C C . LEU A 1 314 ? 10.585 -9.002 -4.547 1.00 97.25 314 LEU A C 1
ATOM 2370 O O . LEU A 1 314 ? 10.387 -10.210 -4.665 1.00 97.25 314 LEU A O 1
ATOM 2374 N N . THR A 1 315 ? 11.085 -8.269 -5.547 1.00 97.12 315 THR A N 1
ATOM 2375 C CA . THR A 1 315 ? 11.438 -8.855 -6.855 1.00 97.12 315 THR A CA 1
ATOM 2376 C C . THR A 1 315 ? 12.500 -9.946 -6.703 1.00 97.12 315 THR A C 1
ATOM 2378 O O . THR A 1 315 ? 12.364 -11.022 -7.287 1.00 97.12 315 THR A O 1
ATOM 2381 N N . ARG A 1 316 ? 13.511 -9.731 -5.849 1.00 95.31 316 ARG A N 1
ATOM 2382 C CA . ARG A 1 316 ? 14.541 -10.735 -5.534 1.00 95.31 316 ARG A CA 1
ATOM 2383 C C . ARG A 1 316 ? 13.966 -11.972 -4.847 1.00 95.31 316 ARG A C 1
ATOM 2385 O O . ARG A 1 316 ? 14.347 -13.094 -5.189 1.00 95.31 316 ARG A O 1
ATOM 2392 N N . ALA A 1 317 ? 13.057 -11.776 -3.892 1.00 94.38 317 ALA A N 1
ATOM 2393 C CA . ALA A 1 317 ? 12.388 -12.872 -3.196 1.00 94.38 317 ALA A CA 1
ATOM 2394 C C . ALA A 1 317 ? 11.551 -13.724 -4.164 1.00 94.38 317 ALA A C 1
ATOM 2396 O O . ALA A 1 317 ? 11.660 -14.950 -4.157 1.00 94.38 317 ALA A O 1
ATOM 2397 N N . VAL A 1 318 ? 10.787 -13.080 -5.052 1.00 95.31 318 VAL A N 1
ATOM 2398 C CA . VAL A 1 318 ? 9.989 -13.754 -6.088 1.00 95.31 318 VAL A CA 1
ATOM 2399 C C . VAL A 1 318 ? 10.880 -14.502 -7.085 1.00 95.31 318 VAL A C 1
ATOM 2401 O O . VAL A 1 318 ? 10.627 -15.671 -7.367 1.00 95.31 318 VAL A O 1
ATOM 2404 N N . ALA A 1 319 ? 11.959 -13.881 -7.568 1.00 92.19 319 ALA A N 1
ATOM 2405 C CA . ALA A 1 319 ? 12.902 -14.525 -8.487 1.00 92.19 319 ALA A CA 1
ATOM 2406 C C . ALA A 1 319 ? 13.592 -15.750 -7.856 1.00 92.19 319 ALA A C 1
ATOM 2408 O O . ALA A 1 319 ? 13.789 -16.776 -8.509 1.00 92.19 319 ALA A O 1
ATOM 2409 N N . THR A 1 320 ? 13.910 -15.674 -6.560 1.00 91.31 320 THR A N 1
ATOM 2410 C CA . THR A 1 320 ? 14.489 -16.798 -5.810 1.00 91.31 320 THR A CA 1
ATOM 2411 C C . THR A 1 320 ? 13.483 -17.942 -5.673 1.00 91.31 320 THR A C 1
ATOM 2413 O O . THR A 1 320 ? 13.842 -19.095 -5.897 1.00 91.31 320 THR A O 1
ATOM 2416 N N . ALA A 1 321 ? 12.216 -17.635 -5.374 1.00 91.31 321 ALA A N 1
ATOM 2417 C CA . ALA A 1 321 ? 11.145 -18.630 -5.285 1.00 91.31 321 ALA A CA 1
ATOM 2418 C C . ALA A 1 321 ? 10.857 -19.335 -6.626 1.00 91.31 321 ALA A C 1
ATOM 2420 O O . ALA A 1 321 ? 10.431 -20.487 -6.631 1.00 91.31 321 ALA A O 1
ATOM 2421 N N . ALA A 1 322 ? 11.121 -18.669 -7.755 1.00 88.31 322 ALA A N 1
ATOM 2422 C CA . ALA A 1 322 ? 10.960 -19.231 -9.097 1.00 88.31 322 ALA A CA 1
ATOM 2423 C C . ALA A 1 322 ? 12.091 -20.181 -9.522 1.00 88.31 322 ALA A C 1
ATOM 2425 O O . ALA A 1 322 ? 11.934 -20.936 -10.483 1.00 88.31 322 ALA A O 1
ATOM 2426 N N . THR A 1 323 ? 13.236 -20.159 -8.834 1.00 86.00 323 THR A N 1
ATOM 2427 C CA . THR A 1 323 ? 14.350 -21.052 -9.167 1.00 86.00 323 THR A CA 1
ATOM 2428 C C . THR A 1 323 ? 13.982 -22.473 -8.727 1.00 86.00 323 THR A C 1
ATOM 2430 O O . THR A 1 323 ? 13.739 -22.682 -7.536 1.00 86.00 323 THR A O 1
ATOM 2433 N N . PRO A 1 324 ? 13.925 -23.468 -9.637 1.00 75.81 324 PRO A N 1
ATOM 2434 C CA . PRO A 1 324 ? 13.578 -24.828 -9.258 1.00 75.81 324 PRO A CA 1
ATOM 2435 C C . PRO A 1 324 ? 14.578 -25.307 -8.213 1.00 75.81 324 PRO A C 1
ATOM 2437 O O . PRO A 1 324 ? 15.787 -25.331 -8.454 1.00 75.81 324 PRO A O 1
ATOM 2440 N N . THR A 1 325 ? 14.073 -25.676 -7.037 1.00 61.03 325 THR A N 1
ATOM 2441 C CA . THR A 1 325 ? 14.882 -26.336 -6.017 1.00 61.03 325 THR A CA 1
ATOM 2442 C C . THR A 1 325 ? 15.363 -27.631 -6.652 1.00 61.03 325 THR A C 1
ATOM 2444 O O . THR A 1 325 ? 14.570 -28.553 -6.850 1.00 61.03 325 THR A O 1
ATOM 2447 N N . GLN A 1 326 ? 16.638 -27.684 -7.050 1.00 44.84 326 GLN A N 1
ATOM 2448 C CA . GLN A 1 326 ? 17.267 -28.932 -7.459 1.00 44.84 326 GLN A CA 1
ATOM 2449 C C . GLN A 1 326 ? 17.113 -29.885 -6.276 1.00 44.84 326 GLN A C 1
ATOM 2451 O O . GLN A 1 326 ? 17.788 -29.740 -5.260 1.00 44.84 326 GLN A O 1
ATOM 2456 N N . LYS A 1 327 ? 16.144 -30.801 -6.369 1.00 44.91 327 LYS A N 1
ATOM 2457 C CA . LYS A 1 327 ? 15.995 -31.892 -5.415 1.00 44.91 327 LYS A CA 1
ATOM 2458 C C . LYS A 1 327 ? 17.237 -32.763 -5.576 1.00 44.91 327 LYS A C 1
ATOM 2460 O O . LYS A 1 327 ? 17.329 -33.509 -6.547 1.00 44.91 327 LYS A O 1
ATOM 2465 N N . SER A 1 328 ? 18.198 -32.573 -4.676 1.00 39.62 328 SER A N 1
ATOM 2466 C CA . SER A 1 328 ? 19.303 -33.498 -4.422 1.00 39.62 328 SER A CA 1
ATOM 2467 C C . SER A 1 328 ? 18.777 -34.805 -3.851 1.00 39.62 328 SER A C 1
ATOM 2469 O O . SER A 1 328 ? 17.915 -34.702 -2.944 1.00 39.62 328 SER A O 1
#

Foldseek 3Di:
DPPPQQWDKDKDKFQFQDPPDCAWDWRDWDDDPAKIWTWIRHNQQWIWIWIDGPPADIATKIFARWDFLHRGIWMWMWIHHHNKIFIDTQLHTGTISDPDDDPDGDHDDGTDRDHTLENVVQQVVLLVVLLVVLVVVCVVVVDDVVNLVVLLVVLLVLLVQLLVLLVCVVVVVCLSQLVNLVSCLCCPAPPCNSLSNLCSVLSHFQKKFAFPDQPDQPQAPLSQLLSLLRIALDDDPGGSRIDTPVSSQQDWTQDPPRDTDGVSRVSVLLSVLSDDDDPVDDRDPSSVSSVCSCVPDPSSSVSSSRSSNNSSSSSVVSSVSPPPPPPD

Sequence (328 aa):
MSDDLAEGNLFVELQVASWPPAVSQTLLRKRDGRQGLTIRAKASGRLRVELQREGYASLVVRTLHLRLRAPGLLRLTVAWRGDEAVVAAGGQIIGTSSDFAPEGFVSPEIVQETAAPVDHAGNERARTQRRQNAELLLQRLGADEAQGREWFAATALSGQVLADLVEMVREGRRHHLPGLAAELSHLLARGEPLLQWCAALVDAPLIIYAPTAPPAPDGTVGALIASAFDIASERGGRHELAVDLDVWLRHEQPWQGGRTVSIETLLVGISEALALPRADRPLSDEDRAIRAALSESGSTLEALCGFASAVSGLTRAVATAATPTQKS

Secondary structure (DSSP, 8-state):
---TTTEEEEEEEEEESSSS-SS-EEEEEEE-SSEEEEEEE-TTSEEEEEEEETTSPPEEEEEEEEE-SSSEEEEEEEEEETTEEEEEETTEEEEESSS---TT----S--EE---TB-HHHHHHHHHHHHHHHHHHHHHHT--HHHHHHHHHHHHHHHHHHHHHHHHHHTT-GGGHHHHHHHHHHHHTSSS-HHHHHHHHTT---EEEEESSPPPP-S-HHHHHHHHT--BSS--SSEEEEEEHHHHHT-EEE-GGG-EEEHHHHHHHHHHHHSPPBTTBPPPHHHHHHHHHHHH-HHHHHHHHHHHHHHHHHHHHHHHHHS-----

pLDDT: mean 84.62, std 14.78, range [32.31, 98.44]